Protein AF-A0A1X7TA71-F1 (afdb_monomer)

Secondary structure (DSSP, 8-state):
--S--HHHHHHHHHHHHHHTT--EEEEESSS-EEEEE-TTTSS-EEEE-TTT--EEETT-TT-S-----EEE-SS-EEEE-SS--STTT----TT-TTTEEESS-TTSPPPPPSS-SSPPPPPP-HHHHHHHHHHHHHHHHHHHHHTTTTS---B-HHHHHHHHHHHTTTTTS-TTSHHHHHHHHHHHHHHSTT-EEEEEEEEEE-S-HHHHHHHHHHT-GGG---TT-EEEEEEEEEEETTTEEEEEEEEEEEEPPP--

pLDDT: mean 86.79, std 9.23, range [37.69, 96.12]

Radius of gyration: 24.78 Å; Cα contacts (8 Å, |Δi|>4): 388; chains: 1; bounding box: 60×40×81 Å

Nearest PDB structures (foldseek):
  2vxa-assembly1_A  TM=4.622E-01  e=9.835E-01  Halorhodospira halophila
  5vky-assembly1_A  TM=3.115E-01  e=1.404E-01  Saccharomyces cerevisiae JAY291
  6r1e-assembly1_A  TM=3.584E-01  e=1.099E+00  Streptomyces coelicolor A3(2)
  2uuv-assembly2_D  TM=4.072E-01  e=2.395E+00  Dictyostelium discoideum
  2uuv-assembly1_B  TM=4.086E-01  e=4.416E+00  Dictyostelium discoideum

Mean predicted aligned error: 8.94 Å

Solvent-accessible surface area (backbone atoms only — not comparable to full-atom values): 15119 Å² total; per-residue (Å²): 137,89,74,69,59,56,53,54,36,7,52,52,50,24,52,53,38,42,73,72,72,43,61,44,26,34,32,38,40,99,58,40,25,24,37,33,55,36,85,90,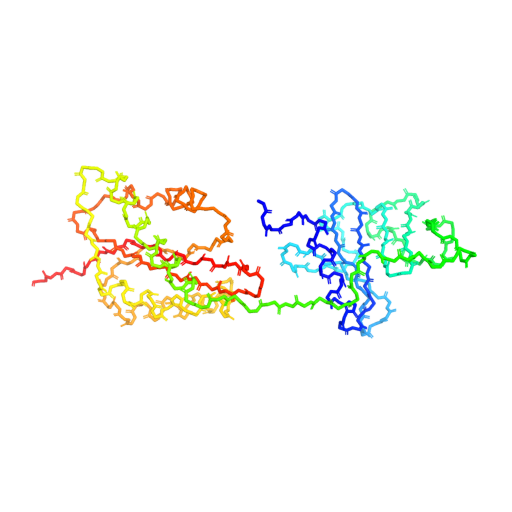70,76,77,46,49,37,37,31,39,46,90,76,71,51,69,41,61,41,70,48,94,86,55,94,66,66,44,48,45,33,42,33,51,100,85,45,42,30,38,56,60,49,97,49,39,31,53,60,69,44,80,88,58,74,86,39,68,81,40,25,44,66,74,63,58,93,86,56,76,85,77,86,70,94,68,72,96,70,85,86,76,47,80,47,60,65,66,61,50,53,52,48,34,55,48,51,44,51,52,52,51,52,49,48,46,59,71,25,79,91,53,88,79,43,72,39,65,70,54,24,54,53,46,47,70,55,52,71,54,54,80,83,42,73,66,81,41,72,64,56,46,50,51,53,52,48,56,50,46,72,77,40,70,70,46,49,74,52,67,52,78,43,80,42,77,64,81,54,69,70,62,51,51,52,56,57,57,74,67,47,67,65,74,67,84,58,101,63,54,25,36,28,54,34,64,44,66,48,77,41,58,67,72,42,40,40,35,38,39,37,44,33,40,34,33,72,54,85,82,127

Foldseek 3Di:
DPPDDQQVLLVVVQVVCVVVVWDKKWWDDVGIWMWTQDPPPSPWIWIARSVPRDIDTLQDPDDPDAFTQWIDDPPWIWGAPDPGGGSNPQDPPCVPCNGIPTPDDPPDDDDDDPDDPDDDWAFDDPVVLVVVQVVLVVVLVVLLCVLQVPDDAAADPQLQVLCVVLVVCCVVDPCPPPVNVVVSVVSSCVSAPQKDKDWDKDKDWDDDSVVVNVVSVVVCLSVDDDPQKHWHKHWDWDDDTPRGIMIIITTIIIGHHDDD

Sequence (260 aa):
MLGGDKEEHAVLLCNYFLFLGQRAWLVLGPTAYVLTLNPVSNRSYILWNPSNGKHFPYNLSHIPLHSIGCLINSDNVWGNIQEWDHPSRVTFDLQNSKKWSPLFPSTMNPLDSIQVDTLEYSETNSEQVQQLRTRIDRLVHDHIEQLREHDLTRWNRLCCRVLHRLSSRLEEKPFSSSETSQLHKRELKESLPGYKITGYPLHIKYSDTAQLLRAVESTGLHLCHHRRIEFAMYVTVHSYPNDILSVWIYLATVTPPDTN

Organism: Amphimedon queenslandica (NCBI:txid400682)

Structure (mmCIF, N/CA/C/O backbone):
data_AF-A0A1X7TA71-F1
#
_entry.id   AF-A0A1X7TA71-F1
#
loop_
_atom_site.group_PDB
_atom_site.id
_atom_site.type_symbol
_atom_site.label_atom_id
_atom_site.label_alt_id
_atom_site.label_comp_id
_atom_site.label_asym_id
_atom_site.label_entity_id
_atom_site.label_seq_id
_atom_site.pdbx_PDB_ins_code
_atom_site.Cartn_x
_atom_site.Cartn_y
_atom_site.Cartn_z
_atom_site.occupancy
_atom_site.B_iso_or_equiv
_atom_site.auth_seq_id
_atom_site.auth_comp_id
_atom_site.auth_asym_id
_atom_site.auth_atom_id
_atom_site.pdbx_PDB_model_num
ATOM 1 N N . MET A 1 1 ? -11.733 2.352 -9.003 1.00 37.69 1 MET A N 1
ATOM 2 C CA . MET A 1 1 ? -10.389 1.760 -9.174 1.00 37.69 1 MET A CA 1
ATOM 3 C C . MET A 1 1 ? -9.406 2.929 -9.155 1.00 37.69 1 MET A C 1
ATOM 5 O O . MET A 1 1 ? -9.193 3.533 -10.187 1.00 37.69 1 MET A O 1
ATOM 9 N N . LEU A 1 2 ? -8.929 3.357 -7.981 1.00 48.84 2 LEU A N 1
ATOM 10 C CA . LEU A 1 2 ? -8.048 4.540 -7.839 1.00 48.84 2 LEU A CA 1
ATOM 11 C C . LEU A 1 2 ? -6.615 4.150 -7.437 1.00 48.84 2 LEU A C 1
ATOM 13 O O . LEU A 1 2 ? -5.883 4.933 -6.848 1.00 48.84 2 LEU A O 1
ATOM 17 N N . GLY A 1 3 ? -6.229 2.898 -7.694 1.00 58.03 3 GLY A N 1
ATOM 18 C CA . GLY A 1 3 ? -4.967 2.346 -7.210 1.00 58.03 3 GLY A CA 1
ATOM 19 C C . GLY A 1 3 ? -3.948 1.988 -8.278 1.00 58.03 3 GLY A C 1
ATOM 20 O O . GLY A 1 3 ? -2.847 1.662 -7.871 1.00 58.03 3 GLY A O 1
ATOM 21 N N . GLY A 1 4 ? -4.293 2.011 -9.568 1.00 68.19 4 GLY A N 1
ATOM 22 C CA . GLY A 1 4 ? -3.491 1.392 -10.629 1.00 68.19 4 GLY A CA 1
ATOM 23 C C . GLY A 1 4 ? -3.353 -0.135 -10.479 1.00 68.19 4 GLY A C 1
ATOM 24 O O . GLY A 1 4 ? -3.455 -0.692 -9.381 1.00 68.19 4 GLY A O 1
ATOM 25 N N . ASP A 1 5 ? -3.154 -0.841 -11.578 1.00 82.25 5 ASP A N 1
ATOM 26 C CA . ASP A 1 5 ? -2.730 -2.233 -11.632 1.00 82.25 5 ASP A CA 1
ATOM 27 C C . ASP A 1 5 ? -1.199 -2.346 -11.496 1.00 82.25 5 ASP A C 1
ATOM 29 O O . ASP A 1 5 ? -0.509 -1.397 -11.112 1.00 82.25 5 ASP A O 1
ATOM 33 N N . LYS A 1 6 ? -0.640 -3.543 -11.692 1.00 85.12 6 LYS A N 1
ATOM 34 C CA . LYS A 1 6 ? 0.789 -3.774 -11.423 1.00 85.12 6 LYS A CA 1
ATOM 35 C C . LYS A 1 6 ? 1.666 -2.981 -12.389 1.00 85.12 6 LYS A C 1
ATOM 37 O O . LYS A 1 6 ? 2.756 -2.563 -12.004 1.00 85.12 6 LYS A O 1
ATOM 42 N N . GLU A 1 7 ? 1.184 -2.789 -13.605 1.00 89.81 7 GLU A N 1
ATOM 43 C CA . GLU A 1 7 ? 1.809 -2.089 -14.709 1.00 89.81 7 GLU A CA 1
ATOM 44 C C . GLU A 1 7 ? 1.915 -0.601 -14.379 1.00 89.81 7 GLU A C 1
ATOM 46 O O . GLU A 1 7 ? 3.012 -0.044 -14.428 1.00 89.81 7 GLU A O 1
ATOM 51 N N . GLU A 1 8 ? 0.831 0.022 -13.914 1.00 89.31 8 GLU A N 1
ATOM 52 C CA . GLU A 1 8 ? 0.858 1.431 -13.505 1.00 89.31 8 GLU A CA 1
ATOM 53 C C . GLU A 1 8 ? 1.768 1.685 -12.297 1.00 89.31 8 GLU A C 1
ATOM 55 O O . GLU A 1 8 ? 2.532 2.655 -12.286 1.00 89.31 8 GLU A O 1
ATOM 60 N N . HIS A 1 9 ? 1.774 0.787 -11.305 1.00 89.06 9 HIS A N 1
ATOM 61 C CA . HIS A 1 9 ? 2.729 0.891 -10.195 1.00 89.06 9 HIS A CA 1
ATOM 62 C C . HIS A 1 9 ? 4.181 0.746 -10.680 1.00 89.06 9 HIS A C 1
ATOM 64 O O . HIS A 1 9 ? 5.075 1.417 -10.160 1.00 89.06 9 HIS A O 1
ATOM 70 N N . ALA A 1 10 ? 4.436 -0.133 -11.655 1.00 93.25 10 ALA A N 1
ATOM 71 C CA . ALA A 1 10 ? 5.766 -0.333 -12.221 1.00 93.25 10 ALA A CA 1
ATOM 72 C C . ALA A 1 10 ? 6.249 0.908 -12.978 1.00 93.25 10 ALA A C 1
ATOM 74 O O . ALA A 1 10 ? 7.388 1.331 -12.786 1.00 93.25 10 ALA A O 1
ATOM 75 N N . VAL A 1 11 ? 5.376 1.521 -13.783 1.00 92.06 11 VAL A N 1
ATOM 76 C CA . VAL A 1 11 ? 5.659 2.781 -14.487 1.00 92.06 11 VAL A CA 1
ATOM 77 C C . VAL A 1 11 ? 6.000 3.883 -13.485 1.00 92.06 11 VAL A C 1
ATOM 79 O O . VAL A 1 11 ? 7.040 4.529 -13.618 1.00 92.06 11 VAL A O 1
ATOM 82 N N . LEU A 1 12 ? 5.181 4.052 -12.441 1.00 90.25 12 LEU A N 1
ATOM 83 C CA . LEU A 1 12 ? 5.411 5.059 -11.403 1.00 90.25 12 LEU A CA 1
ATOM 84 C C . LEU A 1 12 ? 6.764 4.862 -10.704 1.00 90.25 12 LEU A C 1
ATOM 86 O O . LEU A 1 12 ? 7.541 5.808 -10.582 1.00 90.25 12 LEU A O 1
ATOM 90 N N . LEU A 1 13 ? 7.067 3.634 -10.274 1.00 92.50 13 LEU A N 1
ATOM 91 C CA . LEU A 1 13 ? 8.329 3.330 -9.599 1.00 92.50 13 LEU A CA 1
ATOM 92 C C . LEU A 1 13 ? 9.538 3.511 -10.531 1.00 92.50 13 LEU A C 1
ATOM 94 O O . LEU A 1 13 ? 10.575 4.016 -10.100 1.00 92.50 13 LEU A O 1
ATOM 98 N N . CYS A 1 14 ? 9.414 3.127 -11.803 1.00 94.00 14 CYS A N 1
ATOM 99 C CA . CYS A 1 14 ? 10.464 3.326 -12.797 1.00 94.00 14 CYS A CA 1
ATOM 100 C C . CYS A 1 14 ? 10.771 4.816 -12.979 1.00 94.00 14 CYS A C 1
ATOM 102 O O . CYS A 1 14 ? 11.927 5.218 -12.864 1.00 94.00 14 CYS A O 1
ATOM 104 N N . ASN A 1 15 ? 9.740 5.643 -13.172 1.00 90.69 15 ASN A N 1
ATOM 105 C CA . ASN A 1 15 ? 9.894 7.093 -13.300 1.00 90.69 15 ASN A CA 1
ATOM 106 C C . ASN A 1 15 ? 10.477 7.727 -12.035 1.00 90.69 15 ASN A C 1
ATOM 108 O O . ASN A 1 15 ? 11.338 8.599 -12.128 1.00 90.69 15 ASN A O 1
ATOM 112 N N . TYR A 1 16 ? 10.085 7.248 -10.852 1.00 89.94 16 TYR A N 1
ATOM 113 C CA . TYR A 1 16 ? 10.675 7.694 -9.592 1.00 89.94 16 TYR A CA 1
ATOM 114 C C . TYR A 1 16 ? 12.186 7.416 -9.527 1.00 89.94 16 TYR A C 1
ATOM 116 O O . TYR A 1 16 ? 12.964 8.291 -9.152 1.00 89.94 16 TYR A O 1
ATOM 124 N N . PHE A 1 17 ? 12.639 6.229 -9.941 1.00 92.56 17 PHE A N 1
ATOM 125 C CA . PHE A 1 17 ? 14.072 5.929 -9.990 1.00 92.56 17 PHE A CA 1
ATOM 126 C C . PHE A 1 17 ? 14.824 6.751 -11.039 1.00 92.56 17 PHE A C 1
ATOM 128 O O . PHE A 1 17 ? 15.933 7.208 -10.752 1.00 92.56 17 PHE A O 1
ATOM 135 N N . LEU A 1 18 ? 14.229 6.970 -12.215 1.00 90.19 18 LEU A N 1
ATOM 136 C CA . LEU A 1 18 ? 14.800 7.843 -13.244 1.00 90.19 18 LEU A CA 1
ATOM 137 C C . LEU A 1 18 ? 14.954 9.280 -12.726 1.00 90.19 18 LEU A C 1
ATOM 139 O O . LEU A 1 18 ? 16.011 9.879 -12.905 1.00 90.19 18 LEU A O 1
ATOM 143 N N . PHE A 1 19 ? 13.952 9.796 -12.008 1.00 88.00 19 PHE A N 1
ATOM 144 C CA . PHE A 1 19 ? 14.008 11.108 -11.359 1.00 88.00 19 PHE A CA 1
ATOM 145 C C . PHE A 1 19 ? 15.140 11.204 -10.324 1.00 88.00 19 PHE A C 1
ATOM 147 O O . PHE A 1 19 ? 15.817 12.224 -10.232 1.00 88.00 19 PHE A O 1
ATOM 154 N N . LEU A 1 20 ? 15.415 10.119 -9.592 1.00 90.06 20 LEU A N 1
ATOM 155 C CA . LEU A 1 20 ? 16.564 10.024 -8.681 1.00 90.06 20 LEU A CA 1
ATOM 156 C C . LEU A 1 20 ? 17.920 9.856 -9.398 1.00 90.06 20 LEU A C 1
ATOM 158 O O . LEU A 1 20 ? 18.941 9.668 -8.735 1.00 90.06 20 LEU A O 1
ATOM 162 N N . GLY A 1 21 ? 17.954 9.880 -10.734 1.00 88.44 21 GLY A N 1
ATOM 163 C CA . GLY A 1 21 ? 19.166 9.703 -11.535 1.00 88.44 21 GLY A CA 1
ATOM 164 C C . GLY A 1 21 ? 19.666 8.258 -11.606 1.00 88.44 21 GLY A C 1
ATOM 165 O O . GLY A 1 21 ? 20.812 8.019 -11.990 1.00 88.44 21 GLY A O 1
ATOM 166 N N . GLN A 1 22 ? 18.843 7.274 -11.228 1.00 90.00 22 GLN A N 1
ATOM 167 C CA . GLN A 1 22 ? 19.202 5.864 -11.361 1.00 90.00 22 GLN A CA 1
ATOM 168 C C . GLN A 1 22 ? 18.909 5.353 -12.771 1.00 90.00 22 GLN A C 1
ATOM 170 O O . GLN A 1 22 ? 17.926 5.728 -13.405 1.00 90.00 22 GLN A O 1
ATOM 175 N N . ARG A 1 23 ? 19.734 4.414 -13.245 1.00 90.94 23 ARG A N 1
ATOM 176 C CA . ARG A 1 23 ? 19.450 3.675 -14.479 1.00 90.94 23 ARG A CA 1
ATOM 177 C C . ARG A 1 23 ? 18.378 2.632 -14.192 1.00 90.94 23 ARG A C 1
ATOM 179 O O . ARG A 1 23 ? 18.668 1.629 -13.530 1.00 90.94 23 ARG A O 1
ATOM 186 N N . ALA A 1 24 ? 17.169 2.895 -14.673 1.00 94.25 24 ALA A N 1
ATOM 187 C CA . ALA A 1 24 ? 15.998 2.062 -14.459 1.00 94.25 24 ALA A CA 1
ATOM 188 C C . ALA A 1 24 ? 15.327 1.675 -15.782 1.00 94.25 24 ALA A C 1
ATOM 190 O O . ALA A 1 24 ? 15.357 2.431 -16.753 1.00 94.25 24 ALA A O 1
ATOM 191 N N . TRP A 1 25 ? 14.715 0.494 -15.789 1.00 95.12 25 TRP A N 1
ATOM 192 C CA . TRP A 1 25 ? 13.903 -0.020 -16.884 1.00 95.12 25 TRP A CA 1
ATOM 193 C C . TRP A 1 25 ? 12.626 -0.630 -16.323 1.00 95.12 25 TRP A C 1
ATOM 195 O O . TRP A 1 25 ? 12.652 -1.347 -15.320 1.00 95.12 25 TRP A O 1
ATOM 205 N N . LEU A 1 26 ? 11.517 -0.404 -17.008 1.00 95.62 26 LEU A N 1
ATOM 206 C CA . LEU A 1 26 ? 10.301 -1.171 -16.814 1.00 95.62 26 LEU A CA 1
ATOM 207 C C . LEU A 1 26 ? 10.493 -2.556 -17.447 1.00 95.62 26 LEU A C 1
ATOM 209 O O . LEU A 1 26 ? 11.001 -2.680 -18.560 1.00 95.62 26 LEU A O 1
ATOM 213 N N . VAL A 1 27 ? 10.104 -3.598 -16.722 1.00 95.06 27 VAL A N 1
ATOM 214 C CA . VAL A 1 27 ? 10.183 -4.999 -17.142 1.00 95.06 27 VAL A CA 1
ATOM 215 C C . VAL A 1 27 ? 8.768 -5.523 -17.281 1.00 95.06 27 VAL A C 1
ATOM 217 O O . VAL A 1 27 ? 8.043 -5.576 -16.285 1.00 95.06 27 VAL A O 1
ATOM 220 N N . LEU A 1 28 ? 8.384 -5.942 -18.485 1.00 93.88 28 LEU A N 1
ATOM 221 C CA . LEU A 1 28 ? 7.091 -6.585 -18.705 1.00 93.88 28 LEU A CA 1
ATOM 222 C C . LEU A 1 28 ? 7.269 -8.057 -19.068 1.00 93.88 28 LEU A C 1
ATOM 224 O O . LEU A 1 28 ? 8.186 -8.458 -19.785 1.00 93.88 28 LEU A O 1
ATOM 228 N N . GLY A 1 29 ? 6.340 -8.855 -18.566 1.00 88.31 29 GLY A N 1
ATOM 229 C CA . GLY A 1 29 ? 6.157 -10.271 -18.849 1.00 88.31 29 GLY A CA 1
ATOM 230 C C . GLY A 1 29 ? 4.716 -10.627 -18.476 1.00 88.31 29 GLY A C 1
ATOM 231 O O . GLY A 1 29 ? 3.828 -9.804 -18.682 1.00 88.31 29 GLY A O 1
ATOM 232 N N . PRO A 1 30 ? 4.458 -11.776 -17.830 1.00 86.62 30 PRO A N 1
ATOM 233 C CA . PRO A 1 30 ? 3.144 -12.057 -17.236 1.00 86.62 30 PRO A CA 1
ATOM 234 C C . PRO A 1 30 ? 2.736 -11.074 -16.120 1.00 86.62 30 PRO A C 1
ATOM 236 O O . PRO A 1 30 ? 1.585 -11.054 -15.697 1.00 86.62 30 PRO A O 1
ATOM 239 N N . THR A 1 31 ? 3.697 -10.314 -15.589 1.00 88.81 31 THR A N 1
ATOM 240 C CA . THR A 1 31 ? 3.522 -9.273 -14.567 1.00 88.81 31 THR A CA 1
ATOM 241 C C . THR A 1 31 ? 4.547 -8.161 -14.787 1.00 88.81 31 THR A C 1
ATOM 243 O O . THR A 1 31 ? 5.627 -8.447 -15.308 1.00 88.81 31 THR A O 1
ATOM 246 N N . ALA A 1 32 ? 4.273 -6.946 -14.311 1.00 92.88 32 ALA A N 1
ATOM 247 C CA . ALA A 1 32 ? 5.198 -5.816 -14.404 1.00 92.88 32 ALA A CA 1
ATOM 248 C C . ALA A 1 32 ? 6.136 -5.664 -13.188 1.00 92.88 32 ALA A C 1
ATOM 250 O O . ALA A 1 32 ? 5.721 -5.794 -12.033 1.00 92.88 32 ALA A O 1
ATOM 251 N N . TYR A 1 33 ? 7.412 -5.384 -13.462 1.00 94.25 33 TYR A N 1
ATOM 252 C CA . TYR A 1 33 ? 8.497 -5.174 -12.493 1.00 94.25 33 TYR A CA 1
ATOM 253 C C . TYR A 1 33 ? 9.373 -3.990 -12.919 1.00 94.25 33 TYR A C 1
ATOM 255 O O . TYR A 1 33 ? 9.279 -3.520 -14.048 1.00 94.25 33 TYR A O 1
ATOM 263 N N . VAL A 1 34 ? 10.260 -3.524 -12.036 1.00 95.50 34 VAL A N 1
ATOM 264 C CA . VAL A 1 34 ? 11.262 -2.499 -12.377 1.00 95.50 34 VAL A CA 1
ATOM 265 C C . VAL A 1 34 ? 12.663 -3.062 -12.184 1.00 95.50 34 VAL A C 1
ATOM 267 O O . VAL A 1 34 ? 12.961 -3.650 -11.149 1.00 95.50 34 VAL A O 1
ATOM 270 N N . LEU A 1 35 ? 13.532 -2.902 -13.174 1.00 94.38 35 LEU A N 1
ATOM 271 C CA . LEU A 1 35 ? 14.939 -3.279 -13.120 1.00 94.38 35 LEU A CA 1
ATOM 272 C C . LEU A 1 35 ? 15.770 -2.028 -12.867 1.00 94.38 35 LEU A C 1
ATOM 274 O O . LEU A 1 35 ? 15.628 -1.054 -13.597 1.00 94.38 35 LEU A O 1
ATOM 278 N N . THR A 1 36 ? 16.680 -2.058 -11.900 1.00 93.88 36 THR A N 1
ATOM 279 C CA . THR A 1 36 ? 17.702 -1.015 -11.753 1.00 93.88 36 THR A CA 1
ATOM 280 C C . THR A 1 36 ? 19.099 -1.605 -11.825 1.00 93.88 36 THR A C 1
ATOM 282 O O . THR A 1 36 ? 19.327 -2.771 -11.487 1.00 93.88 36 THR A O 1
ATOM 285 N N . LEU A 1 37 ? 20.055 -0.803 -12.287 1.00 90.00 37 LEU A N 1
ATOM 286 C CA . LEU A 1 37 ? 21.466 -1.166 -12.232 1.00 90.00 37 LEU A CA 1
ATOM 287 C C . LEU A 1 37 ? 22.036 -0.784 -10.865 1.00 90.00 37 LEU A C 1
ATOM 289 O O . LEU A 1 37 ? 21.925 0.364 -10.441 1.00 90.00 37 LEU A O 1
ATOM 293 N N . ASN A 1 38 ? 22.664 -1.738 -10.178 1.00 81.75 38 ASN A N 1
ATOM 294 C CA . ASN A 1 38 ? 23.256 -1.504 -8.869 1.00 81.75 38 ASN A CA 1
ATOM 295 C C . ASN A 1 38 ? 24.364 -0.437 -8.973 1.00 81.75 38 ASN A C 1
ATOM 297 O O . ASN A 1 38 ? 25.369 -0.679 -9.656 1.00 81.75 38 ASN A O 1
ATOM 301 N N . PRO A 1 39 ? 24.231 0.695 -8.260 1.00 68.44 39 PRO A N 1
ATOM 302 C CA . PRO A 1 39 ? 25.157 1.817 -8.374 1.00 68.44 39 PRO A CA 1
ATOM 303 C C . PRO A 1 39 ? 26.575 1.484 -7.892 1.00 68.44 39 PRO A C 1
ATOM 305 O O . PRO A 1 39 ? 27.531 2.098 -8.351 1.00 68.44 39 PRO A O 1
ATOM 308 N N . VAL A 1 40 ? 26.741 0.494 -7.006 1.00 70.56 40 VAL A N 1
ATOM 309 C CA . VAL A 1 40 ? 28.046 0.159 -6.407 1.00 70.56 40 VAL A CA 1
ATOM 310 C C . VAL A 1 40 ? 28.897 -0.717 -7.327 1.00 70.56 40 VAL A C 1
ATOM 312 O O . VAL A 1 40 ? 30.108 -0.546 -7.410 1.00 70.56 40 VAL A O 1
ATOM 315 N N . SER A 1 41 ? 28.278 -1.677 -8.019 1.00 68.25 41 SER A N 1
ATOM 316 C CA . SER A 1 41 ? 29.004 -2.653 -8.851 1.00 68.25 41 SER A CA 1
ATOM 317 C C . SER A 1 41 ? 28.908 -2.376 -10.350 1.00 68.25 41 SER A C 1
ATOM 319 O O . SER A 1 41 ? 29.670 -2.970 -11.111 1.00 68.25 41 SER A O 1
ATOM 321 N N . ASN A 1 42 ? 27.960 -1.529 -10.783 1.00 66.00 42 ASN A N 1
ATOM 322 C CA . ASN A 1 42 ? 27.649 -1.191 -12.181 1.00 66.00 42 ASN A CA 1
ATOM 323 C C . ASN A 1 42 ? 27.520 -2.414 -13.124 1.00 66.00 42 ASN A C 1
ATOM 325 O O . ASN A 1 42 ? 27.655 -2.306 -14.341 1.00 66.00 42 ASN A O 1
ATOM 329 N N . ARG A 1 43 ? 27.315 -3.604 -12.544 1.00 70.81 43 ARG A N 1
ATOM 330 C CA . ARG A 1 43 ? 27.327 -4.916 -13.214 1.00 70.81 43 ARG A CA 1
ATOM 331 C C . ARG A 1 43 ? 26.302 -5.894 -12.645 1.00 70.81 43 ARG A C 1
ATOM 333 O O . ARG A 1 43 ? 26.166 -6.996 -13.167 1.00 70.81 43 ARG A O 1
ATOM 340 N N . SER A 1 44 ? 25.598 -5.529 -11.573 1.00 85.00 44 SER A N 1
ATOM 341 C CA . SER A 1 44 ? 24.515 -6.345 -11.025 1.00 85.00 44 SER A CA 1
ATOM 342 C C . SER A 1 44 ? 23.194 -5.609 -11.156 1.00 85.00 44 SER A C 1
ATOM 344 O O . SER A 1 44 ? 23.117 -4.413 -10.890 1.00 85.00 44 SER A O 1
ATOM 346 N N . TYR A 1 45 ? 22.165 -6.327 -11.588 1.00 89.88 45 TYR A N 1
ATOM 347 C CA . TYR A 1 45 ? 20.821 -5.788 -11.709 1.00 89.88 45 TYR A CA 1
ATOM 348 C C . TYR A 1 45 ? 19.964 -6.173 -10.505 1.00 89.88 45 TYR A C 1
ATOM 350 O O . TYR A 1 45 ? 20.110 -7.259 -9.932 1.00 89.88 45 TYR A O 1
ATOM 358 N N . ILE A 1 46 ? 19.056 -5.281 -10.135 1.00 91.75 46 ILE A N 1
ATOM 359 C CA . ILE A 1 46 ? 18.108 -5.472 -9.044 1.00 91.75 46 ILE A CA 1
ATOM 360 C C . ILE A 1 46 ? 16.701 -5.380 -9.628 1.00 91.75 46 ILE A C 1
ATOM 362 O O . ILE A 1 46 ? 16.368 -4.406 -10.296 1.00 91.75 46 ILE A O 1
ATOM 366 N N . LEU A 1 47 ? 15.885 -6.401 -9.377 1.00 92.38 47 LEU A N 1
ATOM 367 C CA . LEU A 1 47 ? 14.470 -6.434 -9.728 1.00 92.38 47 LEU A CA 1
ATOM 368 C C . LEU A 1 47 ? 13.634 -5.983 -8.538 1.00 92.38 47 LEU A C 1
ATOM 370 O O . LEU A 1 47 ? 13.721 -6.573 -7.464 1.00 92.38 47 LEU A O 1
ATOM 374 N N . TRP A 1 48 ? 12.783 -4.993 -8.753 1.00 93.19 48 TRP A N 1
ATOM 375 C CA . TRP A 1 48 ? 11.888 -4.409 -7.767 1.00 93.19 48 TRP A CA 1
ATOM 376 C C . TRP A 1 48 ? 10.455 -4.805 -8.084 1.00 93.19 48 TRP A C 1
ATOM 378 O O . TRP A 1 48 ? 9.974 -4.608 -9.202 1.00 93.19 48 TRP A O 1
ATOM 388 N N . ASN A 1 49 ? 9.766 -5.356 -7.089 1.00 91.25 49 ASN A N 1
ATOM 389 C CA . ASN A 1 49 ? 8.328 -5.533 -7.148 1.00 91.25 49 ASN A CA 1
ATOM 390 C C . ASN A 1 49 ? 7.660 -4.191 -6.795 1.00 91.25 49 ASN A C 1
ATOM 392 O O . ASN A 1 49 ? 7.785 -3.731 -5.655 1.00 91.25 49 ASN A O 1
ATOM 396 N N . PRO A 1 50 ? 6.932 -3.570 -7.733 1.00 89.75 50 PRO A N 1
ATOM 397 C CA . PRO A 1 50 ? 6.404 -2.224 -7.548 1.00 89.75 50 PRO A CA 1
ATOM 398 C C . PRO A 1 50 ? 5.231 -2.164 -6.564 1.00 89.75 50 PRO A C 1
ATOM 400 O O . PRO A 1 50 ? 4.967 -1.118 -5.983 1.00 89.75 50 PRO A O 1
ATOM 403 N N . SER A 1 51 ? 4.547 -3.284 -6.320 1.00 84.31 51 SER A N 1
ATOM 404 C CA . SER A 1 51 ? 3.384 -3.335 -5.430 1.00 84.31 51 SER A CA 1
ATOM 405 C C . SER A 1 51 ? 3.751 -3.424 -3.948 1.00 84.31 51 SER A C 1
ATOM 407 O O . SER A 1 51 ? 2.932 -3.087 -3.099 1.00 84.31 51 SER A O 1
ATOM 409 N N . ASN A 1 52 ? 4.942 -3.929 -3.609 1.00 82.62 52 ASN A N 1
ATOM 410 C CA . ASN A 1 52 ? 5.344 -4.142 -2.212 1.00 82.62 52 ASN A CA 1
ATOM 411 C C . ASN A 1 52 ? 6.761 -3.656 -1.867 1.00 82.62 52 ASN A C 1
ATOM 413 O O . ASN A 1 52 ? 7.189 -3.826 -0.726 1.00 82.62 52 ASN A O 1
ATOM 417 N N . GLY A 1 53 ? 7.499 -3.098 -2.831 1.00 84.50 53 GLY A N 1
ATOM 418 C CA . GLY A 1 53 ? 8.849 -2.563 -2.632 1.00 84.50 53 GLY A CA 1
ATOM 419 C C . GLY A 1 53 ? 9.931 -3.615 -2.356 1.00 84.50 53 GLY A C 1
ATOM 420 O O . GLY A 1 53 ? 11.087 -3.255 -2.124 1.00 84.50 53 GLY A O 1
ATOM 421 N N . LYS A 1 54 ? 9.601 -4.915 -2.376 1.00 88.00 54 LYS A N 1
ATOM 422 C CA . LYS A 1 54 ? 10.604 -5.979 -2.244 1.00 88.00 54 LYS A CA 1
ATOM 423 C C . LYS A 1 54 ? 11.497 -5.986 -3.473 1.00 88.00 54 LYS A C 1
ATOM 425 O O . LYS A 1 54 ? 11.013 -5.856 -4.597 1.00 88.00 54 LYS A O 1
ATOM 430 N N . HIS A 1 55 ? 12.782 -6.212 -3.251 1.00 89.94 55 HIS A N 1
ATOM 431 C CA . HIS A 1 55 ? 13.763 -6.280 -4.316 1.00 89.94 55 HIS A CA 1
ATOM 432 C C . HIS A 1 55 ? 14.585 -7.558 -4.243 1.00 89.94 55 HIS A C 1
ATOM 434 O O . HIS A 1 55 ? 14.816 -8.115 -3.170 1.00 89.94 55 HIS A O 1
ATOM 440 N N . PHE A 1 56 ? 15.010 -8.023 -5.411 1.00 88.12 56 PHE A N 1
ATOM 441 C CA . PHE A 1 56 ? 15.709 -9.284 -5.586 1.00 88.12 56 PHE A CA 1
ATOM 442 C C . PHE A 1 56 ? 16.879 -9.081 -6.551 1.00 88.12 56 PHE A C 1
ATOM 444 O O . PHE A 1 56 ? 16.719 -8.403 -7.568 1.00 88.12 56 PHE A O 1
ATOM 451 N N . PRO A 1 57 ? 18.050 -9.677 -6.289 1.00 87.81 57 PRO A N 1
ATOM 452 C CA . PRO A 1 57 ? 19.076 -9.828 -7.313 1.00 87.81 57 PRO A CA 1
ATOM 453 C C . PRO A 1 57 ? 18.502 -10.573 -8.523 1.00 87.81 57 PRO A C 1
ATOM 455 O O . PRO A 1 57 ? 17.798 -11.566 -8.348 1.00 87.81 57 PRO A O 1
ATOM 458 N N . TYR A 1 58 ? 18.814 -10.133 -9.744 1.00 81.25 58 TYR A N 1
ATOM 459 C CA . TYR A 1 58 ? 18.262 -10.741 -10.968 1.00 81.25 58 TYR A CA 1
ATOM 460 C C . TYR A 1 58 ? 18.598 -12.237 -11.140 1.00 81.25 58 TYR A C 1
ATOM 462 O O . TYR A 1 58 ? 17.875 -12.970 -11.808 1.00 81.25 58 TYR A O 1
ATOM 470 N N . ASN A 1 59 ? 19.709 -12.687 -10.550 1.00 81.88 59 ASN A N 1
ATOM 471 C CA . ASN A 1 59 ? 20.254 -14.038 -10.688 1.00 81.88 59 ASN A CA 1
ATOM 472 C C . ASN A 1 59 ? 19.720 -15.034 -9.646 1.00 81.88 59 ASN A C 1
ATOM 474 O O . ASN A 1 59 ? 20.177 -16.175 -9.596 1.00 81.88 59 ASN A O 1
ATOM 478 N N . LEU A 1 60 ? 18.781 -14.616 -8.799 1.00 82.69 60 LEU A N 1
ATOM 479 C CA . LEU A 1 60 ? 18.209 -15.464 -7.762 1.00 82.69 60 LEU A CA 1
ATOM 480 C C . LEU A 1 60 ? 17.257 -16.499 -8.400 1.00 82.69 60 LEU A C 1
ATOM 482 O O . LEU A 1 60 ? 16.455 -16.175 -9.271 1.00 82.69 60 LEU A O 1
ATOM 486 N N . SER A 1 61 ? 17.350 -17.768 -7.993 1.00 73.69 61 SER A N 1
ATOM 487 C CA . SER A 1 61 ? 16.604 -18.868 -8.640 1.00 73.69 61 SER A CA 1
ATOM 488 C C . SER A 1 61 ? 15.098 -18.881 -8.349 1.00 73.69 61 SER A C 1
ATOM 490 O O . SER A 1 61 ? 14.344 -19.518 -9.072 1.00 73.69 61 SER A O 1
ATOM 492 N N . HIS A 1 62 ? 14.658 -18.202 -7.289 1.00 77.75 62 HIS A N 1
ATOM 493 C CA . HIS A 1 62 ? 13.281 -18.218 -6.783 1.00 77.75 62 HIS A CA 1
ATOM 494 C C . HIS A 1 62 ? 12.679 -16.809 -6.756 1.00 77.75 62 HIS A C 1
ATOM 496 O O . HIS A 1 62 ? 12.222 -16.328 -5.717 1.00 77.75 62 HIS A O 1
ATOM 502 N N . ILE A 1 63 ? 12.723 -16.115 -7.893 1.00 81.94 63 ILE A N 1
ATOM 503 C CA . ILE A 1 63 ? 12.099 -14.797 -8.044 1.00 81.94 63 ILE A CA 1
ATOM 504 C C . ILE A 1 63 ? 10.647 -15.005 -8.499 1.00 81.94 63 ILE A C 1
ATOM 506 O O . ILE A 1 63 ? 10.398 -15.867 -9.337 1.00 81.94 63 ILE A O 1
ATOM 510 N N . PRO A 1 64 ? 9.671 -14.222 -8.002 1.00 82.69 64 PRO A N 1
ATOM 511 C CA . PRO A 1 64 ? 8.280 -14.370 -8.438 1.00 82.69 64 PRO A CA 1
ATOM 512 C C . PRO A 1 64 ? 8.039 -14.024 -9.922 1.00 82.69 64 PRO A C 1
ATOM 514 O O . PRO A 1 64 ? 7.010 -14.401 -10.481 1.00 82.69 64 PRO A O 1
ATOM 517 N N . LEU A 1 65 ? 8.964 -13.300 -10.556 1.00 84.31 65 LEU A N 1
ATOM 518 C CA . LEU A 1 65 ? 8.954 -13.010 -11.987 1.00 84.31 65 LEU A CA 1
ATOM 519 C C . LEU A 1 65 ? 9.588 -14.182 -12.744 1.00 84.31 65 LEU A C 1
ATOM 521 O O . LEU A 1 65 ? 10.785 -14.421 -12.619 1.00 84.31 65 LEU A O 1
ATOM 525 N N . HIS A 1 66 ? 8.786 -14.887 -13.541 1.00 85.44 66 HIS A N 1
ATOM 526 C CA . HIS A 1 66 ? 9.213 -16.125 -14.205 1.00 85.44 66 HIS A CA 1
ATOM 527 C C . HIS A 1 66 ? 9.628 -15.936 -15.670 1.00 85.44 66 HIS A C 1
ATOM 529 O O . HIS A 1 66 ? 10.310 -16.795 -16.222 1.00 85.44 66 HIS A O 1
ATOM 535 N N . SER A 1 67 ? 9.216 -14.836 -16.303 1.00 90.50 67 SER A N 1
ATOM 536 C CA . SER A 1 67 ? 9.471 -14.562 -17.718 1.00 90.50 67 SER A CA 1
ATOM 537 C C . SER A 1 67 ? 9.551 -13.054 -17.961 1.00 90.50 67 SER A C 1
ATOM 539 O O . SER A 1 67 ? 8.756 -12.294 -17.403 1.00 90.50 67 SER A O 1
ATOM 541 N N . ILE A 1 68 ? 10.526 -12.641 -18.772 1.00 93.69 68 ILE A N 1
ATOM 542 C CA . ILE A 1 68 ? 10.733 -11.280 -19.264 1.00 93.69 68 ILE A CA 1
ATOM 543 C C . ILE A 1 68 ? 10.454 -11.280 -20.766 1.00 93.69 68 ILE A C 1
ATOM 545 O O . ILE A 1 68 ? 11.208 -11.870 -21.540 1.00 93.69 68 ILE A O 1
ATOM 549 N N . GLY A 1 69 ? 9.388 -10.590 -21.167 1.00 93.94 69 GLY A N 1
ATOM 550 C CA . GLY A 1 69 ? 9.027 -10.389 -22.568 1.00 93.94 69 GLY A CA 1
ATOM 551 C C . GLY A 1 69 ? 9.622 -9.109 -23.148 1.00 93.94 69 GLY A C 1
ATOM 552 O O . GLY A 1 69 ? 10.073 -9.108 -24.291 1.00 93.94 69 GLY A O 1
ATOM 553 N N . CYS A 1 70 ? 9.670 -8.020 -22.373 1.00 94.50 70 CYS A N 1
ATOM 554 C CA . CYS A 1 70 ? 10.290 -6.781 -22.832 1.00 94.50 70 CYS A CA 1
ATOM 555 C C . CYS A 1 70 ? 10.885 -5.921 -21.710 1.00 94.50 70 CYS A C 1
ATOM 557 O O . CYS A 1 70 ? 10.541 -6.049 -20.531 1.00 94.50 70 CYS A O 1
ATOM 559 N N . LEU A 1 71 ? 11.795 -5.037 -22.120 1.00 95.31 71 LEU A N 1
ATOM 560 C CA . LEU A 1 71 ? 12.390 -3.981 -21.307 1.00 95.31 71 LEU A CA 1
ATOM 561 C C . LEU A 1 71 ? 12.083 -2.626 -21.933 1.00 95.31 71 LEU A C 1
ATOM 563 O O . LEU A 1 71 ? 12.138 -2.486 -23.151 1.00 95.31 71 LEU A O 1
ATOM 567 N N . ILE A 1 72 ? 11.762 -1.632 -21.112 1.00 94.12 72 ILE A N 1
ATOM 568 C CA . ILE A 1 72 ? 11.328 -0.310 -21.573 1.00 94.12 72 ILE A CA 1
ATOM 569 C C . ILE A 1 72 ? 12.047 0.767 -20.759 1.00 94.12 72 ILE A C 1
ATOM 571 O O . ILE A 1 72 ? 12.109 0.674 -19.533 1.00 94.12 72 ILE A O 1
ATOM 575 N N . ASN A 1 73 ? 12.579 1.793 -21.420 1.00 89.38 73 ASN A N 1
ATOM 576 C CA . ASN A 1 73 ? 13.033 3.029 -20.775 1.00 89.38 73 ASN A CA 1
ATOM 577 C C . ASN A 1 73 ? 12.607 4.261 -21.596 1.00 89.38 73 ASN A C 1
ATOM 579 O O . ASN A 1 73 ? 11.794 4.147 -22.510 1.00 89.38 73 ASN A O 1
ATOM 583 N N . SER A 1 74 ? 13.166 5.429 -21.267 1.00 83.69 74 SER A N 1
ATOM 584 C CA . SER A 1 74 ? 12.950 6.689 -21.991 1.00 83.69 74 SER A CA 1
ATOM 585 C C . SER A 1 74 ? 13.371 6.656 -23.461 1.00 83.69 74 SER A C 1
ATOM 587 O O . SER A 1 74 ? 12.907 7.483 -24.237 1.00 83.69 74 SER A O 1
ATOM 589 N N . ASP A 1 75 ? 14.256 5.733 -23.842 1.00 84.75 75 ASP A N 1
ATOM 590 C CA . ASP A 1 75 ? 14.904 5.732 -25.152 1.00 84.75 75 ASP A CA 1
ATOM 591 C C . ASP A 1 75 ? 14.241 4.736 -26.108 1.00 84.75 75 ASP A C 1
ATOM 593 O O . ASP A 1 75 ? 14.146 4.991 -27.308 1.00 84.75 75 ASP A O 1
ATOM 597 N N . ASN A 1 76 ? 13.833 3.563 -25.608 1.00 90.00 76 ASN A N 1
ATOM 598 C CA . ASN A 1 76 ? 13.280 2.508 -26.449 1.00 90.00 76 ASN A CA 1
ATOM 599 C C . ASN A 1 76 ? 12.478 1.456 -25.670 1.00 90.00 76 ASN A C 1
ATOM 601 O O . ASN A 1 76 ? 12.492 1.374 -24.439 1.00 90.00 76 ASN A O 1
ATOM 605 N N . VAL A 1 77 ? 11.838 0.585 -26.446 1.00 92.69 77 VAL A N 1
ATOM 606 C CA . VAL A 1 77 ? 11.265 -0.688 -26.018 1.00 92.69 77 VAL A CA 1
ATOM 607 C C . VAL A 1 77 ? 12.077 -1.804 -26.669 1.00 92.69 77 VAL A C 1
ATOM 609 O O . VAL A 1 77 ? 12.231 -1.826 -27.886 1.00 92.69 77 VAL A O 1
ATOM 612 N N . TRP A 1 78 ? 12.575 -2.753 -25.884 1.00 95.38 78 TRP A N 1
ATOM 613 C CA . TRP A 1 78 ? 13.295 -3.924 -26.378 1.00 95.38 78 TRP A CA 1
ATOM 614 C C . TRP A 1 78 ? 12.501 -5.193 -26.101 1.00 95.38 78 TRP A C 1
ATOM 616 O O . TRP A 1 78 ? 12.262 -5.541 -24.945 1.00 95.38 78 TRP A O 1
ATOM 626 N N . GLY A 1 79 ? 12.129 -5.909 -27.160 1.00 96.12 79 GLY A N 1
ATOM 627 C CA . GLY A 1 79 ? 11.572 -7.255 -27.065 1.00 96.12 79 GLY A CA 1
ATOM 628 C C . GLY A 1 79 ? 12.670 -8.289 -26.823 1.00 96.12 79 GLY A C 1
ATOM 629 O O . GLY A 1 79 ? 13.721 -8.246 -27.471 1.00 96.12 79 GLY A O 1
ATOM 630 N N . ASN A 1 80 ? 12.433 -9.214 -25.896 1.00 95.69 80 ASN A N 1
ATOM 631 C CA . ASN A 1 80 ? 13.325 -10.341 -25.655 1.00 95.69 80 ASN A CA 1
ATOM 632 C C . ASN A 1 80 ? 13.184 -11.362 -26.795 1.00 95.69 80 ASN A C 1
ATOM 634 O O . ASN A 1 80 ? 12.088 -11.847 -27.062 1.00 95.69 80 ASN A O 1
ATOM 638 N N . ILE A 1 81 ? 14.293 -11.682 -27.464 1.00 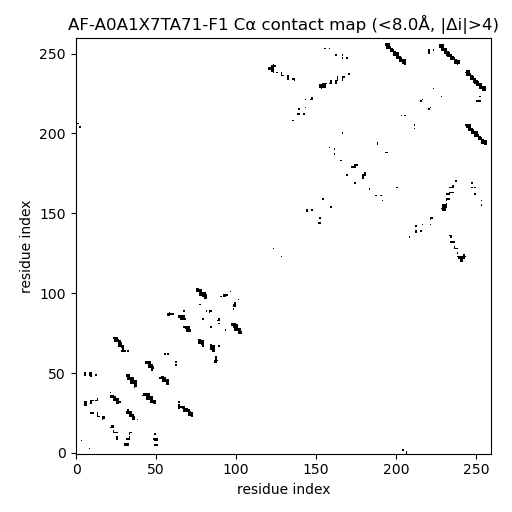95.12 81 ILE A N 1
ATOM 639 C CA . ILE A 1 81 ? 14.362 -12.687 -28.544 1.00 95.12 81 ILE A CA 1
ATOM 640 C C . ILE A 1 81 ? 15.367 -13.806 -28.220 1.00 95.12 81 ILE A C 1
ATOM 642 O O . ILE A 1 81 ? 15.865 -14.494 -29.109 1.00 95.12 81 ILE A O 1
ATOM 646 N N . GLN A 1 82 ? 15.716 -13.955 -26.939 1.00 94.38 82 GLN A N 1
ATOM 647 C CA . GLN A 1 82 ? 16.583 -15.024 -26.443 1.00 94.38 82 GLN A CA 1
ATOM 648 C C . GLN A 1 82 ? 15.837 -16.366 -26.389 1.00 94.38 82 GLN A C 1
ATOM 650 O O . GLN A 1 82 ? 14.617 -16.419 -26.424 1.00 94.38 82 GLN A O 1
ATOM 655 N N . GLU A 1 83 ? 16.583 -17.466 -26.256 1.00 93.00 83 GLU A N 1
ATOM 656 C CA . GLU A 1 83 ? 16.010 -18.809 -26.053 1.00 93.00 83 GLU A CA 1
ATOM 657 C C . GLU A 1 83 ? 15.262 -18.935 -24.711 1.00 93.00 83 GLU A C 1
ATOM 659 O O . GLU A 1 83 ? 14.349 -19.745 -24.573 1.00 93.00 83 GLU A O 1
ATOM 664 N N . TRP A 1 84 ? 15.661 -18.142 -23.712 1.00 91.50 84 TRP A N 1
ATOM 665 C CA . TRP A 1 84 ? 15.130 -18.201 -22.354 1.00 91.50 84 TRP A CA 1
ATOM 666 C C . TRP A 1 84 ? 14.577 -16.848 -21.921 1.00 91.50 84 TRP A C 1
ATOM 668 O O . TRP A 1 84 ? 15.219 -15.819 -22.129 1.00 91.50 84 TRP A O 1
ATOM 678 N N . ASP A 1 85 ? 13.461 -16.885 -21.193 1.00 91.62 85 ASP A N 1
ATOM 679 C CA . ASP A 1 85 ? 12.813 -15.677 -20.667 1.00 91.62 85 ASP A CA 1
ATOM 680 C C . ASP A 1 85 ? 13.006 -15.491 -19.161 1.00 91.62 85 ASP A C 1
ATOM 682 O O . ASP A 1 85 ? 12.704 -14.433 -18.612 1.00 91.62 85 ASP A O 1
ATOM 686 N N . HIS A 1 86 ? 13.485 -16.519 -18.460 1.00 90.75 86 HIS A N 1
ATOM 687 C CA . HIS A 1 86 ? 13.644 -16.450 -17.012 1.00 90.75 86 HIS A CA 1
ATOM 688 C C . HIS A 1 86 ? 14.723 -15.418 -16.632 1.00 90.75 86 HIS A C 1
ATOM 690 O O . HIS A 1 86 ? 15.828 -15.501 -17.178 1.00 90.75 86 HIS A O 1
ATOM 696 N N . PRO A 1 87 ? 14.490 -14.512 -15.656 1.00 88.62 87 PRO A N 1
ATOM 697 C CA . PRO A 1 87 ? 15.430 -13.434 -15.324 1.00 88.62 87 PRO A CA 1
ATOM 698 C C . PRO A 1 87 ? 16.876 -13.876 -15.070 1.00 88.62 87 PRO A C 1
ATOM 700 O O . PRO A 1 87 ? 17.812 -13.194 -15.474 1.00 88.62 87 PRO A O 1
ATOM 703 N N . SER A 1 88 ? 17.075 -15.044 -14.451 1.00 87.38 88 SER A N 1
ATOM 704 C CA . SER A 1 88 ? 18.416 -15.584 -14.174 1.00 87.38 88 SER A CA 1
ATOM 705 C C . SER A 1 88 ? 19.152 -16.138 -15.402 1.00 87.38 88 SER A C 1
ATOM 707 O O . SER A 1 88 ? 20.353 -16.392 -15.326 1.00 87.38 88 SER A O 1
ATOM 709 N N . ARG A 1 89 ? 18.449 -16.352 -16.521 1.00 88.56 89 ARG A N 1
ATOM 710 C CA . ARG A 1 89 ? 18.989 -16.876 -17.791 1.00 88.56 89 ARG A CA 1
ATOM 711 C C . ARG A 1 89 ? 19.049 -15.819 -18.894 1.00 88.56 89 ARG A C 1
ATOM 713 O O . ARG A 1 89 ? 19.713 -16.031 -19.905 1.00 88.56 89 ARG A O 1
ATOM 720 N N . VAL A 1 90 ? 18.374 -14.694 -18.689 1.00 90.00 90 VAL A N 1
ATOM 721 C CA . VAL A 1 90 ? 18.343 -13.552 -19.601 1.00 90.00 90 VAL A CA 1
ATOM 722 C C . VAL A 1 90 ? 19.605 -12.707 -19.421 1.00 90.00 90 VAL A C 1
ATOM 724 O O . VAL A 1 90 ? 20.005 -12.351 -18.313 1.00 90.00 90 VAL A O 1
ATOM 727 N N . THR A 1 91 ? 20.239 -12.344 -20.534 1.00 89.94 91 THR A N 1
ATOM 728 C CA . THR A 1 91 ? 21.263 -11.294 -20.573 1.00 89.94 91 THR A CA 1
ATOM 729 C C . THR A 1 91 ? 20.580 -9.935 -20.708 1.00 89.94 91 THR A C 1
ATOM 731 O O . THR A 1 91 ? 19.752 -9.764 -21.593 1.00 89.94 91 THR A O 1
ATOM 734 N N . PHE A 1 92 ? 20.988 -8.945 -19.913 1.00 89.50 92 PHE A N 1
ATOM 735 C CA . PHE A 1 92 ? 20.480 -7.561 -19.961 1.00 89.50 92 PHE A CA 1
ATOM 736 C C . PHE A 1 92 ? 21.336 -6.616 -20.831 1.00 89.50 92 PHE A C 1
ATOM 738 O O . PHE A 1 92 ? 21.333 -5.403 -20.645 1.00 89.50 92 PHE A O 1
ATOM 745 N N . ASP A 1 93 ? 22.122 -7.163 -21.758 1.00 89.44 93 ASP A N 1
ATOM 746 C CA . ASP A 1 93 ? 22.919 -6.382 -22.708 1.00 89.44 93 ASP A CA 1
ATOM 747 C C . ASP A 1 93 ? 22.062 -5.961 -23.908 1.00 89.44 93 ASP A C 1
ATOM 749 O O . ASP A 1 93 ? 21.941 -6.697 -24.890 1.00 89.44 93 ASP A O 1
ATOM 753 N N . LEU A 1 94 ? 21.468 -4.771 -23.813 1.00 89.31 94 LEU A N 1
ATOM 754 C CA . LEU A 1 94 ? 20.574 -4.203 -24.828 1.00 89.31 94 LEU A CA 1
ATOM 755 C C . LEU A 1 94 ? 21.276 -3.863 -26.154 1.00 89.31 94 LEU A C 1
ATOM 757 O O . LEU A 1 94 ? 20.599 -3.620 -27.150 1.00 89.31 94 LEU A O 1
ATOM 761 N N . GLN A 1 95 ? 22.615 -3.848 -26.199 1.00 88.38 95 GLN A N 1
ATOM 762 C CA . GLN A 1 95 ? 23.362 -3.619 -27.443 1.00 88.38 95 GLN A CA 1
ATOM 763 C C . GLN A 1 95 ? 23.410 -4.873 -28.326 1.00 88.38 95 GLN A C 1
ATOM 765 O O . GLN A 1 95 ? 23.712 -4.797 -29.519 1.00 88.38 95 GLN A O 1
ATOM 770 N N . ASN A 1 96 ? 23.101 -6.042 -27.761 1.00 91.50 96 ASN A N 1
ATOM 771 C CA . ASN A 1 96 ? 23.139 -7.300 -28.481 1.00 91.50 96 ASN A CA 1
ATOM 772 C C . ASN A 1 96 ? 21.842 -7.539 -29.270 1.00 91.50 96 ASN A C 1
ATOM 774 O O . ASN A 1 96 ? 20.881 -8.117 -28.759 1.00 91.50 96 ASN A O 1
ATOM 778 N N . SER A 1 97 ? 21.856 -7.180 -30.554 1.00 90.69 97 SER A N 1
ATOM 779 C CA . 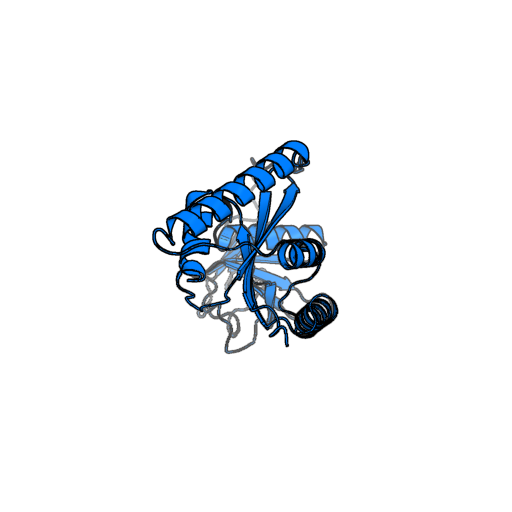SER A 1 97 ? 20.718 -7.329 -31.477 1.00 90.69 97 SER A CA 1
ATOM 780 C C . SER A 1 97 ? 20.283 -8.773 -31.751 1.00 90.69 97 SER A C 1
ATOM 782 O O . SER A 1 97 ? 19.219 -8.988 -32.323 1.00 90.69 97 SER A O 1
ATOM 784 N N . LYS A 1 98 ? 21.075 -9.779 -31.346 1.00 93.00 98 LYS A N 1
ATOM 785 C CA . LYS A 1 98 ? 20.674 -11.198 -31.399 1.00 93.00 98 LYS A CA 1
ATOM 786 C C . LYS A 1 98 ? 19.856 -11.630 -30.182 1.00 93.00 98 LYS A C 1
ATOM 788 O O . LYS A 1 98 ? 19.313 -12.727 -30.184 1.00 93.00 98 LYS A O 1
ATOM 793 N N . LYS A 1 99 ? 19.837 -10.813 -29.127 1.00 93.06 99 LYS A N 1
ATOM 794 C CA . LYS A 1 99 ? 19.176 -11.099 -27.847 1.00 93.06 99 LYS A CA 1
ATOM 795 C C . LYS A 1 99 ? 18.031 -10.131 -27.554 1.00 93.06 99 LYS A C 1
ATOM 797 O O . LYS A 1 99 ? 17.041 -10.537 -26.953 1.00 93.06 99 LYS A O 1
ATOM 802 N N . TRP A 1 100 ? 18.150 -8.887 -28.011 1.00 94.88 100 TRP A N 1
ATOM 803 C CA . TRP A 1 100 ? 17.147 -7.844 -27.837 1.00 94.88 100 TRP A CA 1
ATOM 804 C C . TRP A 1 100 ? 16.804 -7.198 -29.172 1.00 94.88 100 TRP A C 1
ATOM 806 O O . TRP A 1 100 ? 17.688 -6.732 -29.890 1.00 94.88 100 TRP A O 1
ATOM 816 N N . SER A 1 101 ? 15.513 -7.152 -29.487 1.00 94.44 101 SER A N 1
ATOM 817 C CA . SER A 1 101 ? 14.997 -6.486 -30.679 1.00 94.44 101 SER A CA 1
ATOM 818 C C . SER A 1 101 ? 14.422 -5.119 -30.291 1.00 94.44 101 SER A C 1
ATOM 820 O O . SER A 1 101 ? 13.437 -5.083 -29.550 1.00 94.44 101 SER A O 1
ATOM 822 N N . PRO A 1 102 ? 15.031 -3.996 -30.715 1.00 93.62 102 PRO A N 1
ATOM 823 C CA . PRO A 1 102 ? 14.483 -2.670 -30.449 1.00 93.62 102 PRO A CA 1
ATOM 824 C C . PRO A 1 102 ? 13.223 -2.430 -31.288 1.00 93.62 102 PRO A C 1
ATOM 826 O O . PRO A 1 102 ? 13.207 -2.715 -32.485 1.00 93.62 102 PRO A O 1
ATOM 829 N N . LEU A 1 103 ? 12.188 -1.862 -30.671 1.00 91.38 103 LEU A N 1
ATOM 830 C CA . LEU A 1 103 ? 10.957 -1.460 -31.351 1.00 91.38 103 LEU A CA 1
ATOM 831 C C . LEU A 1 103 ? 11.203 -0.254 -32.262 1.00 91.38 103 LEU A C 1
ATOM 833 O O . LEU A 1 103 ? 10.705 -0.214 -33.385 1.00 91.38 103 LEU A O 1
ATOM 837 N N . PHE A 1 104 ? 11.995 0.709 -31.786 1.00 88.56 104 PHE A N 1
ATOM 838 C CA . PHE A 1 104 ? 12.316 1.929 -32.515 1.00 88.56 104 PHE A CA 1
ATOM 839 C C . PHE A 1 104 ? 13.771 1.895 -33.011 1.00 88.56 104 PHE A C 1
ATOM 841 O O . PHE A 1 104 ? 14.699 1.844 -32.200 1.00 88.56 104 PHE A O 1
ATOM 848 N N . PRO A 1 105 ? 14.017 1.902 -34.332 1.00 82.00 105 PRO A N 1
ATOM 849 C CA . PRO A 1 105 ? 15.368 1.983 -34.879 1.00 82.00 105 PRO A CA 1
ATOM 850 C C . PRO A 1 105 ? 16.030 3.323 -34.546 1.00 82.00 105 PRO A C 1
ATOM 852 O O . PRO A 1 105 ? 15.360 4.349 -34.486 1.00 82.00 105 PRO A O 1
ATOM 855 N N . SER A 1 106 ? 17.363 3.354 -34.455 1.00 78.62 106 SER A N 1
ATOM 856 C CA . SER A 1 106 ? 18.129 4.591 -34.202 1.00 78.62 106 SER A CA 1
ATOM 857 C C . SER A 1 106 ? 17.966 5.670 -35.283 1.00 78.62 106 SER A C 1
ATOM 859 O O . SER A 1 106 ? 18.369 6.807 -35.078 1.00 78.62 106 SER A O 1
ATOM 861 N N . THR A 1 107 ? 17.417 5.312 -36.445 1.00 78.19 107 THR A N 1
ATOM 862 C CA . THR A 1 107 ? 17.134 6.223 -37.563 1.00 78.19 107 THR A CA 1
ATOM 863 C C . THR A 1 107 ? 15.764 6.889 -37.469 1.00 78.19 107 THR A C 1
ATOM 865 O O . THR A 1 107 ? 15.440 7.722 -38.312 1.00 78.19 107 THR A O 1
ATOM 868 N N . MET A 1 108 ? 14.923 6.481 -36.518 1.00 79.75 108 MET A N 1
ATOM 869 C CA . MET A 1 108 ? 13.607 7.070 -36.322 1.00 79.75 108 MET A CA 1
ATOM 870 C C . MET A 1 108 ? 13.742 8.385 -35.552 1.00 79.75 108 MET A C 1
ATOM 872 O O . MET A 1 108 ? 14.510 8.472 -34.595 1.00 79.75 108 MET A O 1
ATOM 876 N N . ASN A 1 109 ? 12.982 9.402 -35.955 1.00 78.25 109 ASN A N 1
ATOM 877 C CA . ASN A 1 109 ? 12.889 10.630 -35.174 1.00 78.25 109 ASN A CA 1
ATOM 878 C C . ASN A 1 109 ? 12.246 10.334 -33.807 1.00 78.25 109 ASN A C 1
ATOM 880 O O . ASN A 1 109 ? 11.379 9.455 -33.738 1.00 78.25 109 ASN A O 1
ATOM 884 N N . PRO A 1 110 ? 12.632 11.059 -32.740 1.00 75.31 110 PRO A N 1
ATOM 885 C CA . PRO A 1 110 ? 11.946 10.977 -31.457 1.00 75.31 110 PRO A CA 1
ATOM 886 C C . PRO A 1 110 ? 10.443 11.181 -31.651 1.00 75.31 110 PRO A C 1
ATOM 888 O O . PRO A 1 110 ? 10.028 12.046 -32.424 1.00 75.31 110 PRO A O 1
ATOM 891 N N . LEU A 1 111 ? 9.636 10.356 -30.988 1.00 74.75 111 LEU A N 1
ATOM 892 C CA . LEU A 1 111 ? 8.189 10.528 -30.998 1.00 74.75 111 LEU A CA 1
ATOM 893 C C . LEU A 1 111 ? 7.823 11.665 -30.049 1.00 74.75 111 LEU A C 1
ATOM 895 O O . LEU A 1 111 ? 8.303 11.698 -28.916 1.00 74.75 111 LEU A O 1
ATOM 899 N N . ASP A 1 112 ? 6.940 12.552 -30.497 1.00 74.06 112 ASP A N 1
ATOM 900 C CA . ASP A 1 112 ? 6.352 13.553 -29.616 1.00 74.06 112 ASP A CA 1
ATOM 901 C C . ASP A 1 112 ? 5.456 12.854 -28.587 1.00 74.06 112 ASP A C 1
ATOM 903 O O . ASP A 1 112 ? 4.563 12.071 -28.930 1.00 74.06 112 ASP A O 1
ATOM 907 N N . SER A 1 113 ? 5.710 13.122 -27.308 1.00 76.56 113 SER A N 1
ATOM 908 C CA . SER A 1 113 ? 4.882 12.615 -26.220 1.00 76.56 113 SER A CA 1
ATOM 909 C C . SER A 1 113 ? 3.670 13.521 -26.021 1.00 76.56 113 SER A C 1
ATOM 911 O O . SER A 1 113 ? 3.790 14.742 -25.994 1.00 76.56 113 SER A O 1
ATOM 913 N N . ILE A 1 114 ? 2.496 12.922 -25.815 1.00 80.12 114 ILE A N 1
ATOM 914 C CA . ILE A 1 114 ? 1.312 13.645 -25.322 1.00 80.12 114 ILE A CA 1
ATOM 915 C C . ILE A 1 114 ? 1.368 13.886 -23.805 1.00 80.12 114 ILE A C 1
ATOM 917 O O . ILE A 1 114 ? 0.483 14.538 -23.253 1.00 80.12 114 ILE A O 1
ATOM 921 N N . GLN A 1 115 ? 2.352 13.299 -23.114 1.00 78.19 115 GLN A N 1
ATOM 922 C CA . GLN A 1 115 ? 2.520 13.461 -21.674 1.00 78.19 115 GLN A CA 1
ATOM 923 C C . GLN A 1 115 ? 3.189 14.797 -21.362 1.00 78.19 115 GLN A C 1
ATOM 925 O O . GLN A 1 115 ? 4.068 15.250 -22.086 1.00 78.19 115 GLN A O 1
ATOM 930 N N . VAL A 1 116 ? 2.766 15.412 -20.261 1.00 80.75 116 VAL A N 1
ATOM 931 C CA . VAL A 1 116 ? 3.305 16.692 -19.800 1.00 80.75 116 VAL A CA 1
ATOM 932 C C . VAL A 1 116 ? 4.647 16.456 -19.107 1.00 80.75 116 VAL A C 1
ATOM 934 O O . VAL A 1 116 ? 4.747 15.580 -18.248 1.00 80.75 116 VAL A O 1
ATOM 937 N N . ASP A 1 117 ? 5.656 17.266 -19.433 1.00 76.56 117 ASP A N 1
ATOM 938 C CA . ASP A 1 117 ? 7.005 17.155 -18.851 1.00 76.56 117 ASP A CA 1
ATOM 939 C C . ASP A 1 117 ? 7.039 17.447 -17.343 1.00 76.56 117 ASP A C 1
ATOM 941 O O . ASP A 1 117 ? 7.907 16.963 -16.618 1.00 76.56 117 ASP A O 1
ATOM 945 N N . THR A 1 118 ? 6.098 18.261 -16.859 1.00 80.38 118 THR A N 1
ATOM 946 C CA . THR A 1 118 ? 5.974 18.640 -15.448 1.00 80.38 118 THR A CA 1
ATOM 947 C C . THR A 1 118 ? 4.578 18.300 -14.946 1.00 80.38 118 THR A C 1
ATOM 949 O O . THR A 1 118 ? 3.580 18.780 -15.477 1.00 80.38 118 THR A O 1
ATOM 952 N N . LEU A 1 119 ? 4.509 17.473 -13.904 1.00 81.00 119 LEU A N 1
ATOM 953 C CA . LEU A 1 119 ? 3.263 17.162 -13.214 1.00 81.00 119 LEU A CA 1
ATOM 954 C C . LEU A 1 119 ? 3.011 18.214 -12.134 1.00 81.00 119 LEU A C 1
ATOM 956 O O . LEU A 1 119 ? 3.777 18.324 -11.176 1.00 81.00 119 LEU A O 1
ATOM 960 N N . GLU A 1 120 ? 1.929 18.970 -12.281 1.00 85.38 120 GLU A N 1
ATOM 961 C CA . GLU A 1 120 ? 1.449 19.870 -11.237 1.00 85.38 120 GLU A CA 1
ATOM 962 C C . GLU A 1 120 ? 0.602 19.074 -10.242 1.00 85.38 120 GLU A C 1
ATOM 964 O O . GLU A 1 120 ? -0.421 18.485 -10.591 1.00 85.38 120 GLU A O 1
ATOM 969 N N . TYR A 1 121 ? 1.056 19.029 -8.992 1.00 85.38 121 TYR A N 1
ATOM 970 C CA . TYR A 1 121 ? 0.315 18.418 -7.897 1.00 85.38 121 TYR A CA 1
ATOM 971 C C . TYR A 1 121 ? -0.415 19.512 -7.125 1.00 85.38 121 TYR A C 1
ATOM 973 O O . TYR A 1 121 ? 0.214 20.458 -6.650 1.00 85.38 121 TYR A O 1
ATOM 981 N N . SER A 1 122 ? -1.729 19.375 -6.972 1.00 90.12 122 SER A N 1
ATOM 982 C CA . SER A 1 122 ? -2.526 20.264 -6.133 1.00 90.12 122 SER A CA 1
ATOM 983 C C . SER A 1 122 ? -2.639 19.706 -4.721 1.00 90.12 122 SER A C 1
ATOM 985 O O . SER A 1 122 ? -2.874 18.509 -4.523 1.00 90.12 122 SER A O 1
ATOM 987 N N . GLU A 1 123 ? -2.510 20.580 -3.727 1.00 91.62 123 GLU A N 1
ATOM 988 C CA . GLU A 1 123 ? -2.816 20.216 -2.349 1.00 91.62 123 GLU A CA 1
ATOM 989 C C . GLU A 1 123 ? -4.296 19.857 -2.207 1.00 91.62 123 GLU A C 1
ATOM 991 O O . GLU A 1 123 ? -5.184 20.527 -2.735 1.00 91.62 123 GLU A O 1
ATOM 996 N N . THR A 1 124 ? -4.550 18.792 -1.459 1.00 91.75 124 THR A N 1
ATOM 997 C CA . THR A 1 124 ? -5.904 18.365 -1.121 1.00 91.75 124 THR A CA 1
ATOM 998 C C . THR A 1 124 ? -6.484 19.298 -0.064 1.00 91.75 124 THR A C 1
ATOM 1000 O O . THR A 1 124 ? -5.829 19.615 0.932 1.00 91.75 124 THR A O 1
ATOM 1003 N N . ASN A 1 125 ? -7.733 19.725 -0.249 1.00 93.88 125 ASN A N 1
ATOM 1004 C CA . ASN A 1 125 ? -8.375 20.679 0.651 1.00 93.88 125 ASN A CA 1
ATOM 1005 C C . ASN A 1 125 ? -8.595 20.075 2.053 1.00 93.88 125 ASN A C 1
ATOM 1007 O O . ASN A 1 125 ? -9.388 19.149 2.244 1.00 93.88 125 ASN A O 1
ATOM 1011 N N . SER A 1 126 ? -7.933 20.649 3.059 1.00 92.81 126 SER A N 1
ATOM 1012 C CA . SER A 1 126 ? -7.975 20.172 4.447 1.00 92.81 126 SER A CA 1
ATOM 1013 C C . SER A 1 126 ? -9.369 20.237 5.084 1.00 92.81 126 SER A C 1
ATOM 1015 O O . SER A 1 126 ? -9.716 19.376 5.898 1.00 92.81 126 SER A O 1
ATOM 1017 N N . GLU A 1 127 ? -10.204 21.202 4.691 1.00 94.62 127 GLU A N 1
ATOM 1018 C CA . GLU A 1 127 ? -1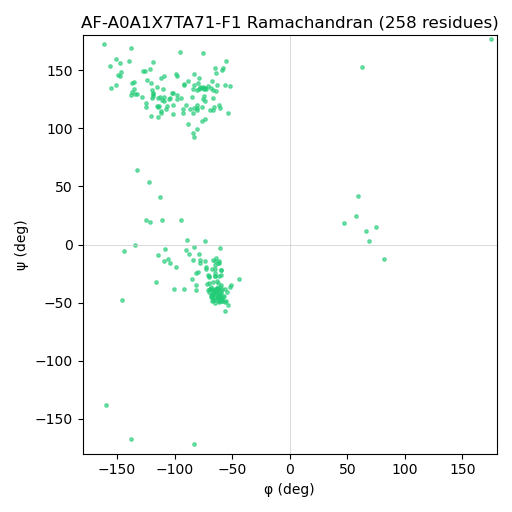1.579 21.313 5.176 1.00 94.62 127 GLU A CA 1
ATOM 1019 C C . GLU A 1 127 ? -12.428 20.144 4.664 1.00 94.62 127 GLU A C 1
ATOM 1021 O O . GLU A 1 127 ? -13.132 19.492 5.441 1.00 94.62 127 GLU A O 1
ATOM 1026 N N . GLN A 1 128 ? -12.303 19.815 3.376 1.00 92.56 128 GLN A N 1
ATOM 1027 C CA . GLN A 1 128 ? -13.005 18.683 2.768 1.00 92.56 128 GLN A CA 1
ATOM 1028 C C . GLN A 1 128 ? -12.569 17.353 3.392 1.00 92.56 128 GLN A C 1
ATOM 1030 O O . GLN A 1 128 ? -13.412 16.500 3.679 1.00 92.56 128 GLN A O 1
ATOM 1035 N N . VAL A 1 129 ? -11.275 17.193 3.688 1.00 93.69 129 VAL A N 1
ATOM 1036 C CA . VAL A 1 129 ? -10.741 16.011 4.385 1.00 93.69 129 VAL A CA 1
ATOM 1037 C C . VAL A 1 129 ? -11.348 15.874 5.782 1.00 93.69 129 VAL A C 1
ATOM 1039 O O . VAL A 1 129 ? -11.771 14.784 6.174 1.00 93.69 129 VAL A O 1
ATOM 1042 N N . GLN A 1 130 ? -11.454 16.971 6.535 1.00 94.06 130 GLN A N 1
ATOM 1043 C CA . GLN A 1 130 ? -12.029 16.949 7.881 1.00 94.06 130 GLN A CA 1
ATOM 1044 C C . GLN A 1 130 ? -13.543 16.674 7.866 1.00 94.06 130 GLN A C 1
ATOM 1046 O O . GLN A 1 130 ? -14.053 15.930 8.718 1.00 94.06 130 GLN A O 1
ATOM 1051 N N . GLN A 1 131 ? -14.269 17.226 6.890 1.00 95.12 131 GLN A N 1
ATOM 1052 C CA . GLN A 1 131 ? -15.683 16.917 6.664 1.00 95.12 131 GLN A CA 1
ATOM 1053 C C . GLN A 1 131 ? -15.871 15.436 6.310 1.00 95.12 131 GLN A C 1
ATOM 1055 O O . GLN A 1 131 ? -16.717 14.760 6.903 1.00 95.12 131 GLN A O 1
ATOM 1060 N N . LEU A 1 132 ? -15.040 14.902 5.409 1.00 93.94 132 LEU A N 1
ATOM 1061 C CA . LEU A 1 132 ? -15.072 13.497 5.018 1.00 93.94 132 LEU A CA 1
ATOM 1062 C C . LEU A 1 132 ? -14.765 12.574 6.198 1.00 93.94 132 LEU A C 1
ATOM 1064 O O . LEU A 1 132 ? -15.495 11.612 6.419 1.00 93.94 132 LEU A O 1
ATOM 1068 N N . ARG A 1 133 ? -13.740 12.884 6.995 1.00 94.56 133 ARG A N 1
ATOM 1069 C CA . ARG A 1 133 ? -13.415 12.136 8.215 1.00 94.56 133 ARG A CA 1
ATOM 1070 C C . ARG A 1 133 ? -14.616 12.060 9.153 1.00 94.56 133 ARG A C 1
ATOM 1072 O O . ARG A 1 133 ? -14.964 10.976 9.604 1.00 94.56 133 ARG A O 1
ATOM 1079 N N . THR A 1 134 ? -15.264 13.197 9.409 1.00 94.75 134 THR A N 1
ATOM 1080 C CA . THR A 1 134 ? -16.447 13.274 10.284 1.00 94.75 134 THR A CA 1
ATOM 1081 C C . THR A 1 134 ? -17.613 12.464 9.717 1.00 94.75 134 THR A C 1
ATOM 1083 O O . THR A 1 134 ? -18.349 11.820 10.460 1.00 94.75 134 THR A O 1
ATOM 1086 N N . ARG A 1 135 ? -17.778 12.465 8.391 1.00 95.62 135 ARG A N 1
ATOM 1087 C CA . ARG A 1 135 ? -18.786 11.656 7.703 1.00 95.62 135 ARG A CA 1
ATOM 1088 C C . ARG A 1 135 ? -18.494 10.158 7.819 1.00 95.62 135 ARG A C 1
ATOM 1090 O O . ARG A 1 135 ? -19.405 9.411 8.151 1.00 95.62 135 ARG A O 1
ATOM 1097 N N . ILE A 1 136 ? -17.259 9.722 7.559 1.00 95.31 136 ILE A N 1
ATOM 1098 C CA . ILE A 1 136 ? -16.858 8.310 7.665 1.00 95.31 136 ILE A CA 1
ATOM 1099 C C . ILE A 1 136 ? -17.016 7.824 9.107 1.00 95.31 136 ILE A C 1
ATOM 1101 O O . ILE A 1 136 ? -17.558 6.746 9.318 1.00 95.31 136 ILE A O 1
ATOM 1105 N N . ASP A 1 137 ? -16.598 8.627 10.087 1.00 93.88 137 ASP A N 1
ATOM 1106 C CA . ASP A 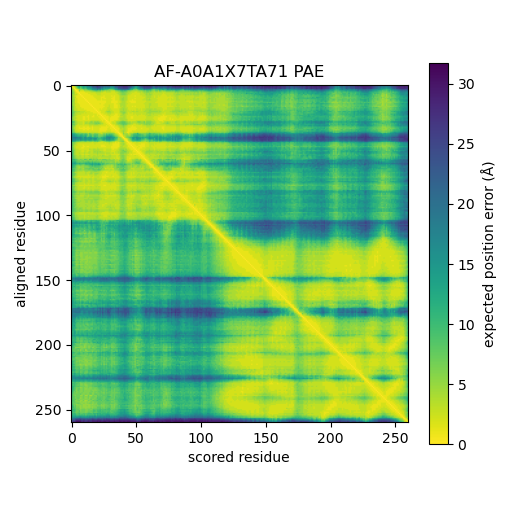1 137 ? -16.718 8.303 11.511 1.00 93.88 137 ASP A CA 1
ATOM 1107 C C . ASP A 1 137 ? -18.174 8.006 11.903 1.00 93.88 137 ASP A C 1
ATOM 1109 O O . ASP A 1 137 ? -18.454 6.935 12.438 1.00 93.88 137 ASP A O 1
ATOM 1113 N N . ARG A 1 138 ? -19.114 8.882 11.514 1.00 95.19 138 ARG A N 1
ATOM 1114 C CA . ARG A 1 138 ? -20.558 8.668 11.721 1.00 95.19 138 ARG A CA 1
ATOM 1115 C C . ARG A 1 138 ? -21.074 7.426 11.004 1.00 95.19 138 ARG A C 1
ATOM 1117 O O . ARG A 1 138 ? -21.738 6.606 11.619 1.00 95.19 138 ARG A O 1
ATOM 1124 N N . LEU A 1 139 ? -20.740 7.261 9.724 1.00 96.06 139 LEU A N 1
ATOM 1125 C CA . LEU A 1 139 ? -21.238 6.135 8.932 1.00 96.06 139 LEU A CA 1
ATOM 1126 C C . LEU A 1 139 ? -20.760 4.785 9.467 1.00 96.06 139 LEU A C 1
ATOM 1128 O O . LEU A 1 139 ? -21.519 3.825 9.450 1.00 96.06 139 LEU A O 1
ATOM 1132 N N . VAL A 1 140 ? -19.518 4.700 9.943 1.00 94.44 140 VAL A N 1
ATOM 1133 C CA . VAL A 1 140 ? -18.987 3.468 10.536 1.00 94.44 140 VAL A CA 1
ATOM 1134 C C . VAL A 1 140 ? -19.632 3.197 11.899 1.00 94.44 140 VAL A C 1
ATOM 1136 O O . VAL A 1 140 ? -19.970 2.046 12.175 1.00 94.44 140 VAL A O 1
ATOM 1139 N N . HIS A 1 141 ? -19.854 4.235 12.713 1.00 93.12 141 HIS A N 1
ATOM 1140 C CA . HIS A 1 141 ? -20.617 4.137 13.962 1.00 93.12 141 HIS A CA 1
ATOM 1141 C C . HIS A 1 141 ? -22.024 3.576 13.714 1.00 93.12 141 HIS A C 1
ATOM 1143 O O . HIS A 1 141 ? -22.367 2.521 14.252 1.00 93.12 141 HIS A O 1
ATOM 1149 N N . ASP A 1 142 ? -22.791 4.239 12.845 1.00 93.50 142 ASP A N 1
ATOM 1150 C CA . ASP A 1 142 ? -24.165 3.867 12.508 1.00 93.50 142 ASP A CA 1
ATOM 1151 C C . ASP A 1 142 ? -24.221 2.451 11.923 1.00 93.50 142 ASP A C 1
ATOM 1153 O O . ASP A 1 142 ? -25.101 1.667 12.265 1.00 93.50 142 ASP A O 1
ATOM 1157 N N . HIS A 1 143 ? -23.254 2.084 11.076 1.00 94.38 143 HIS A N 1
ATOM 1158 C CA . HIS A 1 143 ? -23.198 0.759 10.466 1.00 94.38 143 HIS A CA 1
ATOM 1159 C C . HIS A 1 143 ? -22.938 -0.354 11.492 1.00 94.38 143 HIS A C 1
ATOM 1161 O O . HIS A 1 143 ? -23.590 -1.393 11.439 1.00 94.38 143 HIS A O 1
ATOM 1167 N N . ILE A 1 144 ? -22.032 -0.151 12.458 1.00 92.06 144 ILE A N 1
ATOM 1168 C CA . ILE A 1 144 ? -21.789 -1.134 13.530 1.00 92.06 144 ILE A CA 1
ATOM 1169 C C . ILE A 1 144 ? -23.015 -1.264 14.440 1.00 92.06 144 ILE A C 1
ATOM 1171 O O . ILE A 1 144 ? -23.340 -2.371 14.867 1.00 92.06 144 ILE A O 1
ATOM 1175 N N . GLU A 1 145 ? -23.698 -0.157 14.735 1.00 92.00 145 GLU A N 1
ATOM 1176 C CA . GLU A 1 145 ? -24.934 -0.167 15.523 1.00 92.00 145 GLU A CA 1
ATOM 1177 C C . GLU A 1 145 ? -26.072 -0.887 14.792 1.00 92.00 145 GLU A C 1
ATOM 1179 O O . GLU A 1 145 ? -26.749 -1.715 15.397 1.00 92.00 145 GLU A O 1
ATOM 1184 N N . GLN A 1 146 ? -26.222 -0.656 13.486 1.00 92.81 146 GLN A N 1
ATOM 1185 C CA . GLN A 1 146 ? -27.186 -1.360 12.636 1.00 92.81 146 GLN A CA 1
ATOM 1186 C C . GLN A 1 146 ? -26.903 -2.859 12.560 1.00 92.81 146 GLN A C 1
ATOM 1188 O O . GLN A 1 146 ? -27.822 -3.652 12.691 1.00 92.81 146 GLN A O 1
ATOM 1193 N N . LEU A 1 147 ? -25.642 -3.279 12.420 1.00 91.12 147 LEU A N 1
ATOM 1194 C CA . LEU A 1 147 ? -25.283 -4.706 12.414 1.00 91.12 147 LEU A CA 1
ATOM 1195 C C . LEU A 1 147 ? -25.569 -5.409 13.755 1.00 91.12 147 LEU A C 1
ATOM 1197 O O . LEU A 1 147 ? -25.553 -6.637 13.827 1.00 91.12 147 LEU A O 1
ATOM 1201 N N . ARG A 1 148 ? -25.817 -4.645 14.824 1.00 90.06 148 ARG A N 1
ATOM 1202 C CA . ARG A 1 148 ? -26.084 -5.130 16.183 1.00 90.06 148 ARG A CA 1
ATOM 1203 C C . ARG A 1 148 ? -27.525 -4.840 16.610 1.00 90.06 148 ARG A C 1
ATOM 1205 O O . ARG A 1 148 ? -27.748 -4.492 17.763 1.00 90.06 148 ARG A O 1
ATOM 1212 N N . GLU A 1 149 ? -28.502 -5.024 15.715 1.00 79.25 149 GLU A N 1
ATOM 1213 C CA . GLU A 1 149 ? -29.926 -4.660 15.900 1.00 79.25 149 GLU A CA 1
ATOM 1214 C C . GLU A 1 149 ? -30.541 -5.022 17.270 1.00 79.25 149 GLU A C 1
ATOM 1216 O O . GLU A 1 149 ? -31.454 -4.345 17.742 1.00 79.25 149 GLU A O 1
ATOM 1221 N N . HIS A 1 150 ? -30.067 -6.087 17.923 1.00 78.88 150 HIS A N 1
ATOM 1222 C CA . HIS A 1 150 ? -30.606 -6.586 19.194 1.00 78.88 150 HIS A CA 1
ATOM 1223 C C . HIS A 1 150 ? -29.698 -6.355 20.411 1.00 78.88 150 HIS A C 1
ATOM 1225 O O . HIS A 1 150 ? -30.103 -6.645 21.537 1.00 78.88 150 HIS A O 1
ATOM 1231 N N . ASP A 1 151 ? -28.498 -5.809 20.208 1.00 81.38 151 ASP A N 1
ATOM 1232 C CA . ASP A 1 151 ? -27.487 -5.632 21.244 1.00 81.38 151 ASP A CA 1
ATOM 1233 C C . ASP A 1 151 ? -27.116 -4.162 21.434 1.00 81.38 151 ASP A C 1
AT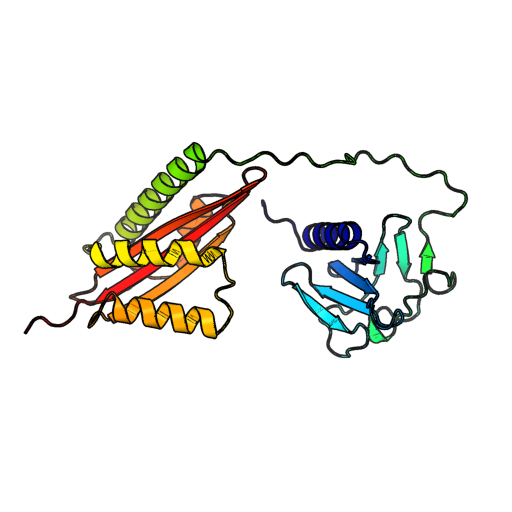OM 1235 O O . ASP A 1 151 ? -26.756 -3.449 20.501 1.00 81.38 151 ASP A O 1
ATOM 1239 N N . LEU A 1 152 ? -27.070 -3.721 22.691 1.00 83.06 152 LEU A N 1
ATOM 1240 C CA . LEU A 1 152 ? -26.584 -2.384 23.011 1.00 83.06 152 LEU A CA 1
ATOM 1241 C C . LEU A 1 152 ? -25.087 -2.254 22.679 1.00 83.06 152 LEU A C 1
ATOM 1243 O O . LEU A 1 152 ? -24.238 -2.902 23.298 1.00 83.06 152 LEU A O 1
ATOM 1247 N N . THR A 1 153 ? -24.756 -1.345 21.766 1.00 88.19 153 THR A N 1
ATOM 1248 C CA . THR A 1 153 ? -23.373 -0.971 21.446 1.00 88.19 153 THR A CA 1
ATOM 1249 C C . THR A 1 153 ? -22.922 0.157 22.371 1.00 88.19 153 THR A C 1
ATOM 1251 O O . THR A 1 153 ? -23.327 1.309 22.234 1.00 88.19 153 THR A O 1
ATOM 1254 N N . ARG A 1 154 ? -22.096 -0.170 23.371 1.00 90.75 154 ARG A N 1
ATOM 1255 C CA . ARG A 1 154 ? -21.547 0.820 24.311 1.00 90.75 154 ARG A CA 1
ATOM 1256 C C . ARG A 1 154 ? -20.203 1.330 23.822 1.00 90.75 154 ARG A C 1
ATOM 1258 O O . ARG A 1 154 ? -19.253 0.559 23.777 1.00 90.75 154 ARG A O 1
ATOM 1265 N N . TRP A 1 155 ? -20.102 2.619 23.525 1.00 92.19 155 TRP A N 1
ATOM 1266 C CA . TRP A 1 155 ? -18.853 3.229 23.069 1.00 92.19 155 TRP A CA 1
ATOM 1267 C C . TRP A 1 155 ? -17.996 3.750 24.228 1.00 92.19 155 TRP A C 1
ATOM 1269 O O . TRP A 1 155 ? -18.399 4.651 24.970 1.00 92.19 155 TRP A O 1
ATOM 1279 N N . ASN A 1 156 ? -16.779 3.221 24.367 1.00 92.25 156 ASN A N 1
ATOM 1280 C CA . ASN A 1 156 ? -15.832 3.637 25.395 1.00 92.25 156 ASN A CA 1
ATOM 1281 C C . ASN A 1 156 ? -15.098 4.924 24.980 1.00 92.25 156 ASN A C 1
ATOM 1283 O O . ASN A 1 156 ? -14.101 4.900 24.255 1.00 92.25 156 ASN A O 1
ATOM 1287 N N . ARG A 1 157 ? -15.555 6.068 25.505 1.00 90.81 157 ARG A N 1
ATOM 1288 C CA . ARG A 1 157 ? -14.985 7.397 25.200 1.00 90.81 157 ARG A CA 1
ATOM 1289 C C . ARG A 1 157 ? -13.503 7.535 25.567 1.00 90.81 157 ARG A C 1
ATOM 1291 O O . ARG A 1 157 ? -12.769 8.248 24.884 1.00 90.81 157 ARG A O 1
ATOM 1298 N N . LEU A 1 158 ? -13.066 6.888 26.651 1.00 89.62 158 LEU A N 1
ATOM 1299 C CA . LEU A 1 158 ? -11.673 6.918 27.102 1.00 89.62 158 LEU A CA 1
ATOM 1300 C C . LEU A 1 158 ? -10.776 6.215 26.075 1.00 89.62 158 LEU A C 1
ATOM 1302 O O . LEU A 1 158 ? -9.772 6.777 25.644 1.00 89.62 158 LEU A O 1
ATOM 1306 N N . CYS A 1 159 ? -11.177 5.023 25.633 1.00 89.94 159 CYS A N 1
ATOM 1307 C CA . CYS A 1 159 ? -10.449 4.256 24.640 1.00 89.94 159 CYS A CA 1
ATOM 1308 C C . CYS A 1 159 ? -10.452 4.964 23.281 1.00 89.94 159 CYS A C 1
ATOM 1310 O O . CYS A 1 159 ? -9.375 5.143 22.723 1.00 89.94 159 CYS A O 1
ATOM 1312 N N . CYS A 1 160 ? -11.587 5.496 22.803 1.00 90.81 160 CYS A N 1
ATOM 1313 C CA . CYS A 1 160 ? -11.628 6.281 21.557 1.00 90.81 160 CYS A CA 1
ATOM 1314 C C . CYS A 1 160 ? -10.630 7.455 21.569 1.00 90.81 160 CYS A C 1
ATOM 1316 O O . CYS A 1 160 ? -9.933 7.692 20.583 1.00 90.81 160 CYS A O 1
ATOM 1318 N N . ARG A 1 161 ? -10.493 8.164 22.701 1.00 90.12 161 ARG A N 1
ATOM 1319 C CA . ARG A 1 161 ? -9.494 9.238 22.857 1.00 90.12 161 ARG A CA 1
ATOM 1320 C C . ARG A 1 161 ? -8.053 8.738 22.778 1.00 90.12 161 ARG A C 1
ATOM 1322 O O . ARG A 1 161 ? -7.205 9.421 22.209 1.00 90.12 161 ARG A O 1
ATOM 1329 N N . VAL A 1 162 ? -7.760 7.585 23.376 1.00 90.31 162 VAL A N 1
ATOM 1330 C CA . VAL A 1 162 ? -6.423 6.977 23.308 1.00 90.31 162 VAL A CA 1
ATOM 1331 C C . VAL A 1 162 ? -6.129 6.516 21.880 1.00 90.31 162 VAL A C 1
ATOM 1333 O O . VAL A 1 162 ? -5.049 6.806 21.369 1.00 90.31 162 VAL A O 1
ATOM 1336 N N . LEU A 1 163 ? -7.097 5.877 21.216 1.00 89.75 163 LEU A N 1
ATOM 1337 C CA . LEU A 1 163 ? -6.981 5.445 19.823 1.00 89.75 163 LEU A CA 1
ATOM 1338 C C . LEU A 1 163 ? -6.728 6.623 18.883 1.00 89.75 163 LEU A C 1
ATOM 1340 O O . LEU A 1 163 ? -5.840 6.515 18.048 1.00 89.75 163 LEU A O 1
ATOM 1344 N N . HIS A 1 164 ? -7.411 7.757 19.073 1.00 88.44 164 HIS A N 1
ATOM 1345 C CA . HIS A 1 164 ? -7.147 8.991 18.325 1.00 88.44 164 HIS A CA 1
ATOM 1346 C C . HIS A 1 164 ? -5.678 9.414 18.400 1.00 88.44 164 HIS A C 1
ATOM 1348 O O . HIS A 1 164 ? -5.032 9.657 17.383 1.00 88.44 164 HIS A O 1
ATOM 1354 N N . ARG A 1 165 ? -5.125 9.501 19.613 1.00 87.31 165 ARG A N 1
ATOM 1355 C CA . ARG A 1 165 ? -3.737 9.941 19.794 1.00 87.31 165 ARG A CA 1
ATOM 1356 C C . ARG A 1 165 ? -2.742 8.989 19.126 1.00 87.31 165 ARG A C 1
ATOM 1358 O O . ARG A 1 165 ? -1.686 9.425 18.688 1.00 87.31 165 ARG A O 1
ATOM 1365 N N . LEU A 1 166 ? -3.053 7.696 19.093 1.00 85.00 166 LEU A N 1
ATOM 1366 C CA . LEU A 1 166 ? -2.174 6.687 18.509 1.00 85.00 166 LEU A CA 1
ATOM 1367 C C . LEU A 1 166 ? -2.350 6.553 16.993 1.00 85.00 166 LEU A C 1
ATOM 1369 O O . LEU A 1 166 ? -1.397 6.214 16.297 1.00 85.00 166 LEU A O 1
ATOM 1373 N N . SER A 1 167 ? -3.547 6.822 16.471 1.00 81.50 167 SER A N 1
ATOM 1374 C CA . SER A 1 167 ? -3.861 6.642 15.057 1.00 81.50 167 SER A CA 1
ATOM 1375 C C . SER A 1 167 ? -3.183 7.668 14.153 1.00 81.50 167 SER A C 1
ATOM 1377 O O . SER A 1 167 ? -2.932 7.368 12.990 1.00 81.50 167 SER A O 1
ATOM 1379 N N . SER A 1 168 ? -2.852 8.857 14.667 1.00 76.06 168 SER A N 1
ATOM 1380 C CA . SER A 1 168 ? -2.094 9.873 13.924 1.00 76.06 168 SER A CA 1
ATOM 1381 C C . SER A 1 168 ? -0.703 9.389 13.508 1.00 76.06 168 SER A C 1
ATOM 1383 O O . SER A 1 168 ? -0.185 9.820 12.487 1.00 76.06 168 SER A O 1
ATOM 1385 N N . ARG A 1 169 ? -0.118 8.444 14.253 1.00 78.06 169 ARG A N 1
ATOM 1386 C CA . ARG A 1 169 ? 1.231 7.909 14.009 1.00 78.06 169 ARG A CA 1
ATOM 1387 C C . ARG A 1 169 ? 1.252 6.695 13.079 1.00 78.06 169 ARG A C 1
ATOM 1389 O O . ARG A 1 169 ? 2.331 6.200 12.762 1.00 78.06 169 ARG A O 1
ATOM 1396 N N . LEU A 1 170 ? 0.084 6.188 12.673 1.00 76.81 170 LEU A N 1
ATOM 1397 C CA . LEU A 1 170 ? -0.020 4.980 11.846 1.00 76.81 170 LEU A CA 1
ATOM 1398 C C . LEU A 1 170 ? 0.467 5.200 10.409 1.00 76.81 170 LEU A C 1
ATOM 1400 O O . LEU A 1 170 ? 0.950 4.251 9.800 1.00 76.81 170 LEU A O 1
ATOM 1404 N N . GLU A 1 171 ? 0.378 6.430 9.895 1.00 79.88 171 GLU A N 1
ATOM 1405 C CA . GLU A 1 171 ? 0.827 6.761 8.535 1.00 79.88 171 GLU A CA 1
ATOM 1406 C C . GLU A 1 171 ? 2.345 7.000 8.460 1.00 79.88 171 GLU A C 1
ATOM 1408 O O . GLU A 1 171 ? 2.990 6.636 7.482 1.00 79.88 171 GLU A O 1
ATOM 1413 N N . GLU A 1 172 ? 2.944 7.576 9.510 1.00 71.31 172 GLU A N 1
ATOM 1414 C CA . GLU A 1 172 ? 4.354 8.002 9.506 1.00 71.31 172 GLU A CA 1
ATOM 1415 C C . GLU A 1 172 ? 5.351 6.835 9.508 1.00 71.31 172 GLU A C 1
ATOM 1417 O O . GLU A 1 172 ? 6.487 6.977 9.050 1.00 71.31 172 GLU A O 1
ATOM 1422 N N . LYS A 1 173 ? 4.962 5.676 10.053 1.00 62.56 173 LYS A N 1
ATOM 1423 C CA . LYS A 1 173 ? 5.820 4.489 10.119 1.00 62.56 173 LYS A CA 1
ATOM 1424 C C . LYS A 1 173 ? 5.045 3.265 9.658 1.00 62.56 173 LYS A C 1
ATOM 1426 O O . LYS A 1 173 ? 3.992 2.987 10.230 1.00 62.56 173 LYS A O 1
ATOM 1431 N N . PRO A 1 174 ? 5.588 2.459 8.724 1.00 56.91 174 PRO A N 1
ATOM 1432 C CA . PRO A 1 174 ? 4.988 1.183 8.379 1.00 56.91 174 PRO A CA 1
ATOM 1433 C C . PRO A 1 174 ? 4.802 0.356 9.655 1.00 56.91 174 PRO A C 1
ATOM 1435 O O . PRO A 1 174 ? 5.773 -0.090 10.282 1.00 56.91 174 PRO A O 1
ATOM 1438 N N . PHE A 1 175 ? 3.542 0.130 10.031 1.00 54.44 175 PHE A N 1
ATOM 1439 C CA . PHE A 1 175 ? 3.144 -0.656 11.205 1.00 54.44 175 PHE A CA 1
ATOM 1440 C C . PHE A 1 175 ? 3.641 -2.121 11.137 1.00 54.44 175 PHE A C 1
ATOM 1442 O O . PHE A 1 175 ? 3.458 -2.895 12.073 1.00 54.44 175 PHE A O 1
ATOM 1449 N N . SER A 1 176 ? 4.292 -2.506 10.029 1.00 53.16 176 SER A N 1
ATOM 1450 C CA . SER A 1 176 ? 4.892 -3.817 9.774 1.00 53.16 176 SER A CA 1
ATOM 1451 C C . SER A 1 176 ? 6.243 -4.042 10.460 1.00 53.16 176 SER A C 1
ATOM 1453 O O . SER A 1 176 ? 6.692 -5.185 10.548 1.00 53.16 176 SER A O 1
ATOM 1455 N N . SER A 1 177 ? 6.895 -2.997 10.984 1.00 61.28 177 SER A N 1
ATOM 1456 C CA . SER A 1 177 ? 8.099 -3.176 11.804 1.00 61.28 177 SER A CA 1
ATOM 1457 C C . SER A 1 177 ? 7.726 -3.679 13.208 1.00 61.28 177 SER A C 1
ATOM 1459 O O . SER A 1 177 ? 6.931 -3.062 13.920 1.00 61.28 177 SER A O 1
ATOM 1461 N N . SER A 1 178 ? 8.317 -4.809 13.625 1.00 65.25 178 SER A N 1
ATOM 1462 C CA . SER A 1 178 ? 8.068 -5.441 14.937 1.00 65.25 178 SER A CA 1
ATOM 1463 C C . SER A 1 178 ? 8.219 -4.457 16.105 1.00 65.25 178 SER A C 1
ATOM 1465 O O . SER A 1 178 ? 7.485 -4.536 17.086 1.00 65.25 178 SER A O 1
ATOM 1467 N N . GLU A 1 179 ? 9.148 -3.510 15.997 1.00 71.81 179 GLU A N 1
ATOM 1468 C CA . GLU A 1 179 ? 9.416 -2.500 17.021 1.00 71.81 179 GLU A CA 1
ATOM 1469 C C . GLU A 1 179 ? 8.271 -1.486 17.169 1.00 71.81 179 GLU A C 1
ATOM 1471 O O . GLU A 1 179 ? 7.803 -1.240 18.281 1.00 71.81 179 GLU A O 1
ATOM 1476 N N . THR A 1 180 ? 7.741 -0.968 16.057 1.00 71.56 180 THR A N 1
ATOM 1477 C CA . THR A 1 180 ? 6.628 -0.003 16.069 1.00 71.56 180 THR A CA 1
ATOM 1478 C C . THR A 1 180 ? 5.361 -0.631 16.652 1.00 71.56 180 THR A C 1
ATOM 1480 O O . THR A 1 180 ? 4.687 -0.015 17.477 1.00 71.56 180 THR A O 1
ATOM 1483 N N . SER A 1 181 ? 5.078 -1.895 16.316 1.00 76.25 181 SER A N 1
ATOM 1484 C CA . SER A 1 181 ? 3.947 -2.632 16.896 1.00 76.25 181 SER A CA 1
ATOM 1485 C C . SER A 1 181 ? 4.105 -2.853 18.408 1.00 76.25 181 SER A C 1
ATOM 1487 O O . SER A 1 181 ? 3.135 -2.747 19.162 1.00 76.25 181 SER A O 1
ATOM 1489 N N . GLN A 1 182 ? 5.323 -3.137 18.883 1.00 81.25 182 GLN A N 1
ATOM 1490 C CA . GLN A 1 182 ? 5.595 -3.308 20.313 1.00 81.25 182 GLN A CA 1
ATOM 1491 C C . GLN A 1 182 ? 5.455 -1.999 21.092 1.00 81.25 182 GLN A C 1
ATOM 1493 O O . GLN A 1 182 ? 4.844 -2.004 22.161 1.00 81.25 182 GLN A O 1
ATOM 1498 N N . LEU A 1 183 ? 5.972 -0.888 20.559 1.00 83.00 183 LEU A N 1
ATOM 1499 C CA . LEU A 1 183 ? 5.810 0.441 21.155 1.00 83.00 183 LEU A CA 1
ATOM 1500 C C . LEU A 1 183 ? 4.332 0.822 21.254 1.00 83.00 183 LEU A C 1
ATOM 1502 O O . LEU A 1 183 ? 3.860 1.180 22.330 1.00 83.00 183 LEU A O 1
ATOM 1506 N N . HIS A 1 184 ? 3.576 0.625 20.173 1.00 84.62 184 HIS A N 1
ATOM 1507 C CA . HIS A 1 184 ? 2.136 0.879 20.145 1.00 84.62 184 HIS A CA 1
ATOM 1508 C C . HIS A 1 184 ? 1.377 0.077 21.213 1.00 84.62 184 HIS A C 1
ATOM 1510 O O . HIS A 1 184 ? 0.542 0.616 21.939 1.00 84.62 184 HIS A O 1
ATOM 1516 N N . LYS A 1 185 ? 1.704 -1.215 21.370 1.00 84.56 185 LYS A N 1
ATOM 1517 C CA . LYS A 1 185 ? 1.119 -2.070 22.419 1.00 84.56 185 LYS A CA 1
ATOM 1518 C C . LYS A 1 185 ? 1.478 -1.600 23.832 1.00 84.56 185 LYS A C 1
ATOM 1520 O O . LYS A 1 185 ? 0.633 -1.693 24.721 1.00 84.56 185 LYS A O 1
ATOM 1525 N N . ARG A 1 186 ? 2.707 -1.119 24.052 1.00 87.12 186 ARG A N 1
ATOM 1526 C CA . ARG A 1 186 ? 3.137 -0.568 25.349 1.00 87.12 186 ARG A CA 1
ATOM 1527 C C . ARG A 1 186 ? 2.352 0.695 25.693 1.00 87.12 186 ARG A C 1
ATOM 1529 O O . ARG A 1 186 ? 1.737 0.733 26.753 1.00 87.12 186 ARG A O 1
ATOM 1536 N N . GLU A 1 187 ? 2.268 1.652 24.771 1.00 87.31 187 GLU A N 1
ATOM 1537 C CA . GLU A 1 187 ? 1.539 2.912 24.983 1.00 87.31 187 GLU A CA 1
ATOM 1538 C C . GLU A 1 187 ? 0.037 2.693 25.232 1.00 87.31 187 GLU A C 1
ATOM 1540 O O . GLU A 1 187 ? -0.557 3.359 26.086 1.00 87.31 187 GLU A O 1
ATOM 1545 N N . LEU A 1 188 ? -0.583 1.731 24.532 1.00 88.56 188 LEU A N 1
ATOM 1546 C CA . LEU A 1 188 ? -1.964 1.313 24.803 1.00 88.56 188 LEU A CA 1
ATOM 1547 C C . LEU A 1 188 ? -2.129 0.803 26.237 1.00 88.56 188 LEU A C 1
ATOM 1549 O O . LEU A 1 188 ? -3.062 1.208 26.929 1.00 88.56 188 LEU A O 1
ATOM 1553 N N . LYS A 1 189 ? -1.219 -0.068 26.687 1.00 88.00 189 LYS A N 1
ATOM 1554 C CA . LYS A 1 189 ? -1.274 -0.682 28.019 1.00 88.00 189 LYS A CA 1
ATOM 1555 C C . LYS A 1 189 ? -1.030 0.334 29.138 1.00 88.00 189 LYS A C 1
ATOM 1557 O O . LYS A 1 189 ? -1.669 0.244 30.180 1.00 88.00 189 LYS A O 1
ATOM 1562 N N . GLU A 1 190 ? -0.140 1.299 28.915 1.00 89.88 190 GLU A N 1
ATOM 1563 C CA . GLU A 1 190 ? 0.132 2.399 29.848 1.00 89.88 190 GLU A CA 1
ATOM 1564 C C . GLU A 1 190 ? -1.045 3.375 29.953 1.00 89.88 190 GLU A C 1
ATOM 1566 O O . GLU A 1 190 ? -1.364 3.851 31.039 1.00 89.88 190 GLU A O 1
ATOM 1571 N N . SER A 1 191 ? -1.722 3.649 28.835 1.00 88.75 191 SER A N 1
ATOM 1572 C CA . SER A 1 191 ? -2.839 4.603 28.798 1.00 88.75 191 SER A CA 1
ATOM 1573 C C . SER A 1 191 ? -4.153 4.020 29.321 1.00 88.75 191 SER A C 1
ATOM 1575 O O . SER A 1 191 ? -5.037 4.773 29.727 1.00 88.75 191 SER A O 1
ATOM 1577 N N . LEU A 1 192 ? -4.303 2.693 29.279 1.00 88.69 192 LEU A N 1
ATOM 1578 C CA . LEU A 1 192 ? -5.515 1.966 29.662 1.00 88.69 192 LEU A CA 1
ATOM 1579 C C . LEU A 1 192 ? -5.165 0.779 30.584 1.00 88.69 192 LEU A C 1
ATOM 1581 O O . LEU A 1 192 ? -5.368 -0.381 30.211 1.00 88.69 192 LEU A O 1
ATOM 1585 N N . PRO A 1 193 ? -4.630 1.034 31.794 1.00 87.06 193 PRO A N 1
ATOM 1586 C CA . PRO A 1 193 ? -4.230 -0.031 32.705 1.00 87.06 193 PRO A CA 1
ATOM 1587 C C . PRO A 1 193 ? -5.447 -0.851 33.156 1.00 87.06 193 PRO A C 1
ATOM 1589 O O . PRO A 1 193 ? -6.478 -0.306 33.541 1.00 87.06 193 PRO A O 1
ATOM 1592 N N . GLY A 1 194 ? -5.332 -2.179 33.096 1.00 86.44 194 GLY A N 1
ATOM 1593 C CA . GLY A 1 194 ? -6.389 -3.113 33.508 1.00 86.44 194 GLY A CA 1
ATOM 1594 C C . GLY A 1 194 ? -7.491 -3.360 32.470 1.00 86.44 194 GLY A C 1
ATOM 1595 O O . GLY A 1 194 ? -8.238 -4.326 32.610 1.00 86.44 194 GLY A O 1
ATOM 1596 N N . TYR A 1 195 ? -7.565 -2.563 31.402 1.00 89.44 195 TYR A N 1
ATOM 1597 C CA . TYR A 1 195 ? -8.484 -2.815 30.295 1.00 89.44 195 TYR A CA 1
ATOM 1598 C C . TYR A 1 195 ? -7.978 -3.967 29.421 1.00 89.44 195 TYR A C 1
ATOM 1600 O O . TYR A 1 195 ? -6.806 -4.014 29.040 1.00 89.44 195 TYR A O 1
ATOM 1608 N N . LYS A 1 196 ? -8.875 -4.884 29.046 1.00 89.81 196 LYS A N 1
ATOM 1609 C CA . LYS A 1 196 ? -8.591 -5.888 28.009 1.00 89.81 196 LYS A CA 1
ATOM 1610 C C . LYS A 1 196 ? -9.054 -5.337 26.668 1.00 89.81 196 LYS A C 1
ATOM 1612 O O . LYS A 1 196 ? -10.250 -5.146 26.473 1.00 89.81 196 LYS A O 1
ATOM 1617 N N . ILE A 1 197 ? -8.113 -5.075 25.766 1.00 90.19 197 ILE A N 1
ATOM 1618 C CA . ILE A 1 197 ? -8.379 -4.480 24.452 1.00 90.19 197 ILE A CA 1
ATOM 1619 C C . ILE A 1 197 ? -8.040 -5.508 23.380 1.00 90.19 197 ILE A C 1
ATOM 1621 O O . ILE A 1 197 ? -6.919 -6.016 23.347 1.00 90.19 197 ILE A O 1
ATOM 1625 N N . THR A 1 198 ? -8.993 -5.790 22.498 1.00 89.69 198 THR A N 1
ATOM 1626 C CA . THR A 1 198 ? -8.798 -6.655 21.330 1.00 89.69 198 THR A CA 1
ATOM 1627 C C . THR A 1 198 ? -9.203 -5.881 20.091 1.00 89.69 198 THR A C 1
ATOM 1629 O O . THR A 1 198 ? -10.345 -5.453 19.972 1.00 89.69 198 THR A O 1
ATOM 1632 N N . GLY A 1 199 ? -8.269 -5.659 19.174 1.00 88.88 199 GLY A N 1
ATOM 1633 C CA . GLY A 1 199 ? -8.524 -4.822 18.011 1.00 88.88 199 GLY A CA 1
ATOM 1634 C C . GLY A 1 199 ? -7.285 -4.604 17.165 1.00 88.88 199 GLY A C 1
ATOM 1635 O O . GLY A 1 199 ? -6.189 -5.049 17.517 1.00 88.88 199 GLY A O 1
ATOM 1636 N N . TYR A 1 200 ? -7.466 -3.906 16.053 1.00 88.62 200 TYR A N 1
ATOM 1637 C CA . TYR A 1 200 ? -6.400 -3.610 15.109 1.00 88.62 200 TYR A CA 1
ATOM 1638 C C . TYR A 1 200 ? -6.716 -2.357 14.282 1.00 88.62 200 TYR A C 1
ATOM 1640 O O . TYR A 1 200 ? -7.886 -2.013 14.087 1.00 88.62 200 TYR A O 1
ATOM 1648 N N . PRO A 1 201 ? -5.679 -1.658 13.794 1.00 90.12 201 PRO A N 1
ATOM 1649 C CA . PRO A 1 201 ? -5.848 -0.629 12.783 1.00 90.12 201 PRO A CA 1
ATOM 1650 C C . PRO A 1 201 ? -6.113 -1.269 11.414 1.00 90.12 201 PRO A C 1
ATOM 1652 O O . PRO A 1 201 ? -5.359 -2.133 10.965 1.00 90.12 201 PRO A O 1
ATOM 1655 N N . LEU A 1 202 ? -7.178 -0.835 10.747 1.00 90.19 202 LEU A N 1
ATOM 1656 C CA . LEU A 1 202 ? -7.531 -1.209 9.382 1.00 90.19 202 LEU A CA 1
ATOM 1657 C C . LEU A 1 202 ? -7.128 -0.076 8.431 1.00 90.19 202 LEU A C 1
ATOM 1659 O O . LEU A 1 202 ? -7.611 1.046 8.576 1.00 90.19 202 LEU A O 1
ATOM 1663 N N . HIS A 1 203 ? -6.252 -0.372 7.470 1.00 90.38 203 HIS A N 1
ATOM 1664 C CA . HIS A 1 203 ? -5.825 0.568 6.428 1.00 90.38 203 HIS A CA 1
ATOM 1665 C C . HIS A 1 203 ? -6.598 0.339 5.134 1.00 90.38 203 HIS A C 1
ATOM 1667 O O . HIS A 1 203 ? -6.662 -0.791 4.645 1.00 90.38 203 HIS A O 1
ATOM 1673 N N . ILE A 1 204 ? -7.174 1.402 4.571 1.00 88.94 204 ILE A N 1
ATOM 1674 C CA . ILE A 1 204 ? -7.944 1.356 3.327 1.00 88.94 204 ILE A CA 1
ATOM 1675 C C . ILE A 1 204 ? -7.576 2.563 2.459 1.00 88.94 204 ILE A C 1
ATOM 1677 O O . ILE A 1 204 ? -7.662 3.710 2.895 1.00 88.94 204 ILE A O 1
ATOM 1681 N N . LYS A 1 205 ? -7.233 2.312 1.190 1.00 88.19 205 LYS A N 1
ATOM 1682 C CA . LYS A 1 205 ? -7.186 3.360 0.159 1.00 88.19 205 LYS A CA 1
ATOM 1683 C C . LYS A 1 205 ? -8.621 3.800 -0.134 1.00 88.19 205 LYS A C 1
ATOM 1685 O O . LYS A 1 205 ? -9.420 2.979 -0.589 1.00 88.19 205 LYS A O 1
ATOM 1690 N N . TYR A 1 206 ? -8.970 5.052 0.150 1.00 88.62 206 TYR A N 1
ATOM 1691 C CA . TYR A 1 206 ? -10.349 5.504 -0.021 1.00 88.62 206 TYR A CA 1
ATOM 1692 C C . TYR A 1 206 ? -10.710 5.550 -1.506 1.00 88.62 206 TYR A C 1
ATOM 1694 O O . TYR A 1 206 ? -9.937 5.992 -2.351 1.00 88.62 206 TYR A O 1
ATOM 1702 N N . SER A 1 207 ? -11.882 5.034 -1.841 1.00 86.19 207 SER A N 1
ATOM 1703 C CA . SER A 1 207 ? -12.407 5.055 -3.209 1.00 86.19 207 SER A CA 1
ATOM 1704 C C . SER A 1 207 ? -13.914 5.199 -3.175 1.00 86.19 207 SER A C 1
ATOM 1706 O O . SER A 1 207 ? -14.474 6.039 -3.866 1.00 86.19 207 SER A O 1
ATOM 1708 N N . ASP A 1 208 ? -14.559 4.395 -2.335 1.00 87.69 208 ASP A N 1
ATOM 1709 C CA . ASP A 1 208 ? -15.989 4.457 -2.104 1.00 87.69 208 ASP A CA 1
ATOM 1710 C C . ASP A 1 208 ? -16.309 4.087 -0.650 1.00 87.69 208 ASP A C 1
ATOM 1712 O O . ASP A 1 208 ? -15.630 3.273 -0.014 1.00 87.69 208 ASP A O 1
ATOM 1716 N N . THR A 1 209 ? -17.377 4.687 -0.132 1.00 90.25 209 THR A N 1
ATOM 1717 C CA . THR A 1 209 ? -17.828 4.472 1.240 1.00 90.25 209 THR A CA 1
ATOM 1718 C C . THR A 1 209 ? -18.435 3.083 1.425 1.00 90.25 209 THR A C 1
ATOM 1720 O O . THR A 1 209 ? -18.228 2.480 2.474 1.00 90.25 209 THR A O 1
ATOM 1723 N N . ALA A 1 210 ? -19.112 2.511 0.422 1.00 91.44 210 ALA A N 1
ATOM 1724 C CA . ALA A 1 210 ? -19.687 1.171 0.564 1.00 91.44 210 ALA A CA 1
ATOM 1725 C C . ALA A 1 210 ? -18.606 0.079 0.603 1.00 91.44 210 ALA A C 1
ATOM 1727 O O . ALA A 1 210 ? -18.751 -0.922 1.304 1.00 91.44 210 ALA A O 1
ATOM 1728 N N . GLN A 1 211 ? -17.490 0.251 -0.116 1.00 89.81 211 GLN A N 1
ATOM 1729 C CA . GLN A 1 211 ? -16.336 -0.647 0.023 1.00 89.81 211 GLN A CA 1
ATOM 1730 C C . GLN A 1 211 ? -15.710 -0.563 1.422 1.00 89.81 211 GLN A C 1
ATOM 1732 O O . GLN A 1 211 ? -15.357 -1.595 1.991 1.00 89.81 211 GLN A O 1
ATOM 1737 N N . LEU A 1 212 ? -15.612 0.645 1.981 1.00 93.69 212 LEU A N 1
ATOM 1738 C CA . LEU A 1 212 ? -15.117 0.862 3.338 1.00 93.69 212 LEU A CA 1
ATOM 1739 C C . LEU A 1 212 ? -16.009 0.173 4.378 1.00 93.69 212 LEU A C 1
ATOM 1741 O O . LEU A 1 212 ? -15.492 -0.553 5.223 1.00 93.69 212 LEU A O 1
ATOM 1745 N N . LEU A 1 213 ? -17.333 0.337 4.291 1.00 94.31 213 LEU A N 1
ATOM 1746 C CA . LEU A 1 213 ? -18.273 -0.301 5.221 1.00 94.31 213 LEU A CA 1
ATOM 1747 C C . LEU A 1 213 ? -18.213 -1.830 5.138 1.00 94.31 213 LEU A C 1
ATOM 1749 O O . LEU A 1 213 ? -18.077 -2.481 6.167 1.00 94.31 213 LEU A O 1
ATOM 1753 N N . ARG A 1 214 ? -18.166 -2.405 3.928 1.00 93.56 214 ARG A N 1
ATOM 1754 C CA . ARG A 1 214 ? -17.969 -3.856 3.748 1.00 93.56 214 ARG A CA 1
ATOM 1755 C C . ARG A 1 214 ? -16.660 -4.357 4.361 1.00 93.56 214 ARG A C 1
ATOM 1757 O O . ARG A 1 214 ? -16.620 -5.446 4.929 1.00 93.56 214 ARG A O 1
ATOM 1764 N N . ALA A 1 215 ? -15.581 -3.579 4.259 1.00 92.44 215 ALA A N 1
ATOM 1765 C CA . ALA A 1 215 ? -14.315 -3.930 4.895 1.00 92.44 215 ALA A CA 1
ATOM 1766 C C . ALA A 1 215 ? -14.439 -3.924 6.428 1.00 92.44 215 ALA A C 1
ATOM 1768 O O . ALA A 1 215 ? -13.943 -4.845 7.076 1.00 92.44 215 ALA A O 1
ATOM 1769 N N . VAL A 1 216 ? -15.151 -2.948 7.004 1.00 93.38 216 VAL A N 1
ATOM 1770 C CA . VAL A 1 216 ? -15.467 -2.919 8.443 1.00 93.38 216 VAL A CA 1
ATOM 1771 C C . VAL A 1 216 ? -16.332 -4.114 8.847 1.00 93.38 216 VAL A C 1
ATOM 1773 O O . VAL A 1 216 ? -16.021 -4.779 9.831 1.00 93.38 216 VAL A O 1
ATOM 1776 N N . GLU A 1 217 ? -17.375 -4.439 8.090 1.00 93.25 217 GLU A N 1
ATOM 1777 C CA . GLU A 1 217 ? -18.239 -5.593 8.350 1.00 93.25 217 GLU A CA 1
ATOM 1778 C C . GLU A 1 217 ? -17.432 -6.899 8.363 1.00 93.25 217 GLU A C 1
ATOM 1780 O O . GLU A 1 217 ? -17.518 -7.680 9.313 1.00 93.25 217 GLU A O 1
ATOM 1785 N N . SER A 1 218 ? -16.540 -7.080 7.383 1.00 92.50 218 SER A N 1
ATOM 1786 C CA . SER A 1 218 ? -15.685 -8.269 7.270 1.00 92.50 218 SER A CA 1
ATOM 1787 C C . SER A 1 218 ? -14.732 -8.489 8.453 1.00 92.50 218 SER A C 1
ATOM 1789 O O . SER A 1 218 ? -14.221 -9.594 8.628 1.00 92.50 218 SER A O 1
ATOM 1791 N N . THR A 1 219 ? -14.509 -7.470 9.295 1.00 91.44 219 THR A N 1
ATOM 1792 C CA . THR A 1 219 ? -13.721 -7.616 10.531 1.00 91.44 219 THR A CA 1
ATOM 1793 C C . THR A 1 219 ? -14.401 -8.490 11.582 1.00 91.44 219 THR A C 1
ATOM 1795 O O . THR A 1 219 ? -13.737 -8.973 12.497 1.00 91.44 219 THR A O 1
ATOM 1798 N N . GLY A 1 220 ? -15.725 -8.666 11.495 1.00 88.88 220 GLY A N 1
ATOM 1799 C CA . GLY A 1 220 ? -16.501 -9.422 12.476 1.00 88.88 220 GLY A CA 1
ATOM 1800 C C . GLY A 1 220 ? -16.557 -8.780 13.866 1.00 88.88 220 GLY A C 1
ATOM 1801 O O . GLY A 1 220 ? -17.021 -9.421 14.806 1.00 88.88 220 GLY A O 1
ATOM 1802 N N . LEU A 1 221 ? -16.124 -7.519 14.030 1.00 88.31 221 LEU A N 1
ATOM 1803 C CA . LEU A 1 221 ? -16.161 -6.822 15.324 1.00 88.31 221 LEU A CA 1
ATOM 1804 C C . LEU A 1 221 ? -17.582 -6.795 15.912 1.00 88.31 221 LEU A C 1
ATOM 1806 O O . LEU A 1 221 ? -17.771 -6.979 17.113 1.00 88.31 221 LEU A O 1
ATOM 1810 N N .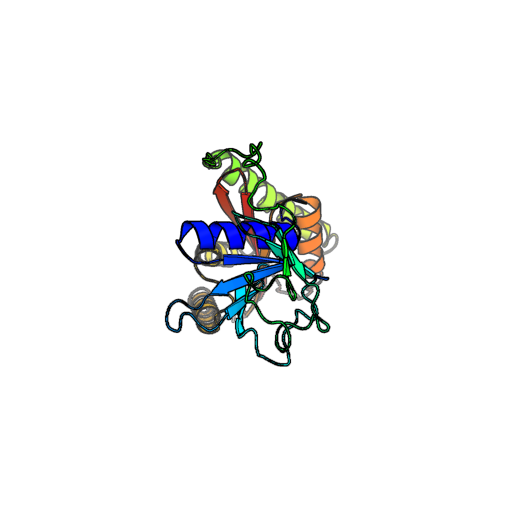 HIS A 1 222 ? -18.584 -6.619 15.049 1.00 87.00 222 HIS A N 1
ATOM 1811 C CA . HIS A 1 222 ? -19.998 -6.575 15.411 1.00 87.00 222 HIS A CA 1
ATOM 1812 C C . HIS A 1 222 ? -20.530 -7.906 15.977 1.00 87.00 222 HIS A C 1
ATOM 1814 O O . HIS A 1 222 ? -21.497 -7.878 16.730 1.00 87.00 222 HIS A O 1
ATOM 1820 N N . LEU A 1 223 ? -19.873 -9.040 15.703 1.00 88.69 223 LEU A N 1
ATOM 1821 C CA . LEU A 1 223 ? -20.240 -10.377 16.200 1.00 88.69 223 LEU A CA 1
ATOM 1822 C C . LEU A 1 223 ? -19.715 -10.664 17.617 1.00 88.69 223 LEU A C 1
ATOM 1824 O O . LEU A 1 223 ? -19.915 -11.748 18.163 1.00 88.69 223 LEU A O 1
ATOM 1828 N N . CYS A 1 224 ? -18.974 -9.734 18.223 1.00 85.38 224 CYS A N 1
ATOM 1829 C CA . CYS A 1 224 ? -18.442 -9.935 19.564 1.00 85.38 224 CYS A CA 1
ATOM 1830 C C . CYS A 1 224 ? -19.548 -9.750 20.614 1.00 85.38 224 CYS A C 1
ATOM 1832 O O . CYS A 1 224 ? -20.096 -8.655 20.774 1.00 85.38 224 CYS A O 1
ATOM 1834 N N . HIS A 1 225 ? -19.829 -10.809 21.379 1.00 80.88 225 HIS A N 1
ATOM 1835 C CA . HIS A 1 225 ? -20.838 -10.804 22.440 1.00 80.88 225 HIS A CA 1
ATOM 1836 C C . HIS A 1 225 ? -20.197 -11.142 23.791 1.00 80.88 225 HIS A C 1
ATOM 1838 O O . HIS A 1 225 ? -19.764 -12.268 24.037 1.00 80.88 225 HIS A O 1
ATOM 1844 N N . HIS A 1 226 ? -20.124 -10.161 24.694 1.00 80.19 226 HIS A N 1
ATOM 1845 C CA . HIS A 1 226 ? -19.741 -10.390 26.087 1.00 80.19 226 HIS A CA 1
ATOM 1846 C C . HIS A 1 226 ? -20.442 -9.386 27.010 1.00 80.19 226 HIS A C 1
ATOM 1848 O O . HIS A 1 226 ? -20.657 -8.235 26.643 1.00 80.19 226 HIS A O 1
ATOM 1854 N N . ARG A 1 227 ? -20.790 -9.805 28.235 1.00 77.56 227 ARG A N 1
ATOM 1855 C CA . ARG A 1 227 ? -21.687 -9.058 29.145 1.00 77.56 227 ARG A CA 1
ATOM 1856 C C . ARG A 1 227 ? -21.190 -7.650 29.519 1.00 77.56 227 ARG A C 1
ATOM 1858 O O . ARG A 1 227 ? -21.989 -6.814 29.928 1.00 77.56 227 ARG A O 1
ATOM 1865 N N . ARG A 1 228 ? -19.884 -7.395 29.407 1.00 84.81 228 ARG A N 1
ATOM 1866 C CA . ARG A 1 228 ? -19.238 -6.102 29.700 1.00 84.81 228 ARG A CA 1
ATOM 1867 C C . ARG A 1 228 ? -18.424 -5.559 28.525 1.00 84.81 228 ARG A C 1
ATOM 1869 O O . ARG A 1 228 ? -17.501 -4.780 28.741 1.00 84.81 228 ARG A O 1
ATOM 1876 N N . ILE A 1 229 ? -18.705 -6.021 27.308 1.00 90.12 229 ILE A N 1
ATOM 1877 C CA . ILE A 1 229 ? -17.975 -5.535 26.143 1.00 90.12 229 ILE A CA 1
ATOM 1878 C C . ILE A 1 229 ? -18.407 -4.112 25.816 1.00 90.12 229 ILE A C 1
ATOM 1880 O O . ILE A 1 229 ? -19.593 -3.783 25.781 1.00 90.12 229 ILE A O 1
ATOM 1884 N N . GLU A 1 230 ? -17.416 -3.277 25.581 1.00 92.94 230 GLU A N 1
ATOM 1885 C CA . GLU A 1 230 ? -17.556 -1.947 25.027 1.00 92.94 230 GLU A CA 1
ATOM 1886 C C . GLU A 1 230 ? -16.784 -1.901 23.710 1.00 92.94 230 GLU A C 1
ATOM 1888 O O . GLU A 1 230 ? -15.868 -2.688 23.466 1.00 92.94 230 GLU A O 1
ATOM 1893 N N . PHE A 1 231 ? -17.160 -0.975 22.848 1.00 93.25 231 PHE A N 1
ATOM 1894 C CA . PHE A 1 231 ? -16.563 -0.768 21.544 1.00 93.25 231 PHE A CA 1
ATOM 1895 C C . PHE A 1 231 ? -15.775 0.530 21.567 1.00 93.25 231 PHE A C 1
ATOM 1897 O O . PHE A 1 231 ? -16.142 1.501 22.230 1.00 93.25 231 PHE A O 1
ATOM 1904 N N . ALA A 1 232 ? -14.668 0.549 20.849 1.00 94.06 232 ALA A N 1
ATOM 1905 C CA . ALA A 1 232 ? -13.888 1.744 20.635 1.00 94.06 232 ALA A CA 1
ATOM 1906 C C . ALA A 1 232 ? -13.481 1.787 19.174 1.00 94.06 232 ALA A C 1
ATOM 1908 O O . ALA A 1 232 ? -12.967 0.810 18.625 1.00 94.06 232 ALA A O 1
ATOM 1909 N N . MET A 1 233 ? -13.708 2.935 18.556 1.00 93.94 233 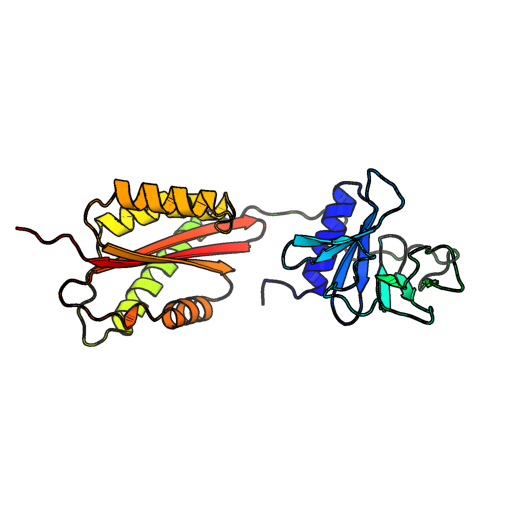MET A N 1
ATOM 1910 C CA . MET A 1 233 ? -13.251 3.181 17.207 1.00 93.94 233 MET A CA 1
ATOM 1911 C C . MET A 1 233 ? -12.714 4.588 17.058 1.00 93.94 233 MET A C 1
ATOM 1913 O O . MET A 1 233 ? -13.034 5.481 17.847 1.00 93.94 233 MET A O 1
ATOM 1917 N N . TYR A 1 234 ? -11.880 4.765 16.045 1.00 94.25 234 TYR A N 1
ATOM 1918 C CA . TYR A 1 234 ? -11.444 6.083 15.635 1.00 94.25 234 TYR A CA 1
ATOM 1919 C C . TYR A 1 234 ? -11.014 6.091 14.169 1.00 94.25 234 TYR A C 1
ATOM 1921 O O . TYR A 1 234 ? -10.261 5.213 13.741 1.00 94.25 234 TYR A O 1
ATOM 1929 N N . VAL A 1 235 ? -11.457 7.106 13.423 1.00 93.75 235 VAL A N 1
ATOM 1930 C CA . VAL A 1 235 ? -11.106 7.299 12.012 1.00 93.75 235 VAL A CA 1
ATOM 1931 C C . VAL A 1 235 ? -10.085 8.427 11.848 1.00 93.75 235 VAL A C 1
ATOM 1933 O O . VAL A 1 235 ? -10.327 9.575 12.238 1.00 93.75 235 VAL A O 1
ATOM 1936 N N . THR A 1 236 ? -8.968 8.112 11.194 1.00 92.38 236 THR A N 1
ATOM 1937 C CA . THR A 1 236 ? -8.007 9.082 10.653 1.00 92.38 236 THR A CA 1
ATOM 1938 C C . THR A 1 236 ? -8.089 9.059 9.132 1.00 92.38 236 THR A C 1
ATOM 1940 O O . THR A 1 236 ? -8.066 7.990 8.528 1.00 92.38 236 THR A O 1
ATOM 1943 N N . VAL A 1 237 ? -8.138 10.236 8.510 1.00 93.12 237 VAL A N 1
ATOM 1944 C CA . VAL A 1 237 ? -7.988 10.388 7.059 1.00 93.12 237 VAL A CA 1
ATOM 1945 C C . VAL A 1 237 ? -6.717 11.185 6.820 1.00 93.12 237 VAL A C 1
ATOM 1947 O O . VAL A 1 237 ? -6.599 12.306 7.311 1.00 93.12 237 VAL A O 1
ATOM 1950 N N . HIS A 1 238 ? -5.768 10.586 6.114 1.00 91.38 238 HIS A N 1
ATOM 1951 C CA . HIS A 1 238 ? -4.546 11.232 5.671 1.00 91.38 238 HIS A CA 1
ATOM 1952 C C . HIS A 1 238 ? -4.675 11.580 4.187 1.00 91.38 238 HIS A C 1
ATOM 1954 O O . HIS A 1 238 ? -5.077 10.740 3.377 1.00 91.38 238 HIS A O 1
ATOM 1960 N N . SER A 1 239 ? -4.363 12.825 3.840 1.00 91.81 239 SER A N 1
ATOM 1961 C CA . SER A 1 239 ? -4.459 13.332 2.476 1.00 91.81 239 SER A CA 1
ATOM 1962 C C . SER A 1 239 ? -3.088 13.439 1.831 1.00 91.81 239 SER A C 1
ATOM 1964 O O . SER A 1 239 ? -2.198 14.112 2.344 1.00 91.81 239 SER A O 1
ATOM 1966 N N . TYR A 1 240 ? -2.958 12.819 0.670 1.00 89.69 240 TYR A N 1
ATOM 1967 C CA . TYR A 1 240 ? -1.881 13.046 -0.280 1.00 89.69 240 TYR A CA 1
ATOM 1968 C C . TYR A 1 240 ? -2.336 14.069 -1.332 1.00 89.69 240 TYR A C 1
ATOM 1970 O O . TYR A 1 240 ? -3.536 14.347 -1.413 1.00 89.69 240 TYR A O 1
ATOM 1978 N N . PRO A 1 241 ? -1.417 14.646 -2.125 1.00 88.56 241 PRO A N 1
ATOM 1979 C CA . PRO A 1 241 ? -1.786 15.536 -3.225 1.00 88.56 241 PRO A CA 1
ATOM 1980 C C . PRO A 1 241 ? -2.760 14.886 -4.221 1.00 88.56 241 PRO A C 1
ATOM 1982 O O . PRO A 1 241 ? -2.810 13.659 -4.336 1.00 88.56 241 PRO A O 1
ATOM 1985 N N . ASN A 1 242 ? -3.497 15.716 -4.963 1.00 87.88 242 ASN A N 1
ATOM 1986 C CA . ASN A 1 242 ? -4.488 15.314 -5.973 1.00 87.88 242 ASN A CA 1
ATOM 1987 C C . ASN A 1 242 ? -5.632 14.438 -5.424 1.00 87.88 242 ASN A C 1
ATOM 1989 O O . ASN A 1 242 ? -6.016 13.451 -6.051 1.00 87.88 242 ASN A O 1
ATOM 1993 N N . ASP A 1 243 ? -6.157 14.773 -4.241 1.00 88.75 243 ASP A N 1
ATOM 1994 C CA . ASP A 1 243 ? -7.301 14.103 -3.602 1.00 88.75 243 ASP A CA 1
ATOM 1995 C C . ASP A 1 243 ? -7.108 12.593 -3.365 1.00 88.75 243 ASP A C 1
ATOM 1997 O O . ASP A 1 243 ? -8.064 11.822 -3.237 1.00 88.75 243 ASP A O 1
ATOM 2001 N N . ILE A 1 244 ? -5.853 12.146 -3.261 1.00 89.12 244 ILE A N 1
ATOM 2002 C CA . ILE A 1 244 ? -5.525 10.769 -2.896 1.00 89.12 244 ILE A CA 1
ATOM 2003 C C . ILE A 1 244 ? -5.631 10.636 -1.375 1.00 89.12 244 ILE A C 1
ATOM 2005 O O . ILE A 1 244 ? -4.898 11.272 -0.620 1.00 89.12 244 ILE A O 1
ATOM 2009 N N . LEU A 1 245 ? -6.541 9.782 -0.905 1.00 91.06 245 LEU A N 1
ATOM 2010 C CA . LEU A 1 245 ? -6.879 9.678 0.514 1.00 91.06 245 LEU A CA 1
ATOM 2011 C C . LEU A 1 245 ? -6.587 8.283 1.079 1.00 91.06 245 LEU A C 1
ATOM 2013 O O . LEU A 1 245 ? -7.035 7.256 0.561 1.00 91.06 245 LEU A O 1
ATOM 2017 N N . SER A 1 246 ? -5.868 8.264 2.196 1.00 91.25 246 SER A N 1
ATOM 2018 C CA . SER A 1 246 ? -5.537 7.083 2.992 1.00 91.25 246 SER A CA 1
ATOM 2019 C C . SER A 1 246 ? -6.373 7.104 4.268 1.00 91.25 246 SER A C 1
ATOM 2021 O O . SER A 1 246 ? -6.323 8.059 5.042 1.00 91.25 246 SER A O 1
ATOM 2023 N N . VAL A 1 247 ? -7.203 6.081 4.471 1.00 92.75 247 VAL A N 1
ATOM 2024 C CA . VAL A 1 247 ? -8.122 6.009 5.612 1.00 92.75 247 VAL A CA 1
ATOM 2025 C C . VAL A 1 247 ? -7.667 4.912 6.557 1.00 92.75 247 VAL A C 1
ATOM 2027 O O . VAL A 1 247 ? -7.545 3.746 6.179 1.00 92.75 247 VAL A O 1
ATOM 2030 N N . TRP A 1 248 ? -7.465 5.296 7.811 1.00 92.75 248 TRP A N 1
ATOM 2031 C CA . TRP A 1 248 ? -7.188 4.391 8.914 1.00 92.75 248 TRP A CA 1
ATOM 2032 C C . TRP A 1 248 ? -8.388 4.345 9.842 1.00 92.75 248 TRP A C 1
ATOM 2034 O O . TRP A 1 248 ? -8.808 5.369 10.381 1.00 92.75 248 TRP A O 1
ATOM 2044 N N . ILE A 1 249 ? -8.913 3.146 10.058 1.00 92.81 249 ILE A N 1
ATOM 2045 C CA . ILE A 1 249 ? -9.994 2.897 11.005 1.00 92.81 249 ILE A CA 1
ATOM 2046 C C . ILE A 1 249 ? -9.425 2.018 12.102 1.00 92.81 249 ILE A C 1
ATOM 2048 O O . ILE A 1 249 ? -9.121 0.846 11.886 1.00 92.81 249 ILE A O 1
ATOM 2052 N N . TYR A 1 250 ? -9.256 2.579 13.291 1.00 92.31 250 TYR A N 1
ATOM 2053 C CA . TYR A 1 250 ? -8.926 1.774 14.452 1.00 92.31 250 TYR A CA 1
ATOM 2054 C C . TYR A 1 250 ? -10.210 1.145 14.975 1.00 92.31 250 TYR A C 1
ATOM 2056 O O . TYR A 1 250 ? -11.126 1.874 15.340 1.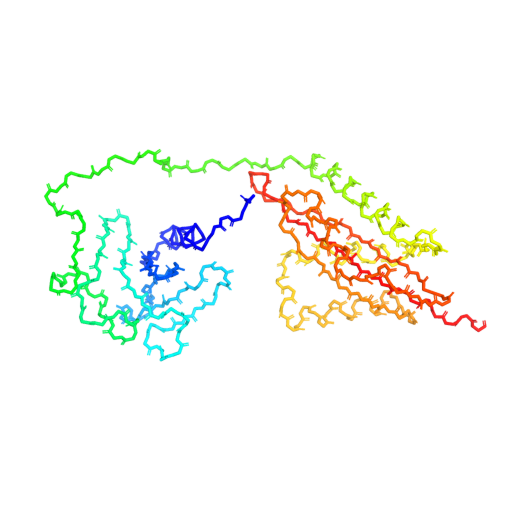00 92.31 250 TYR A O 1
ATOM 2064 N N . LEU A 1 251 ? -10.273 -0.184 15.019 1.00 92.50 251 LEU A N 1
ATOM 2065 C CA . LEU A 1 251 ? -11.421 -0.935 15.523 1.00 92.50 251 LEU A CA 1
ATOM 2066 C C . LEU A 1 251 ? -10.988 -1.769 16.724 1.00 92.50 251 LEU A C 1
ATOM 2068 O O . LEU A 1 251 ? -10.008 -2.512 16.641 1.00 92.50 251 LEU A O 1
ATOM 2072 N N . ALA A 1 252 ? -11.698 -1.648 17.844 1.00 93.25 252 ALA A N 1
ATOM 2073 C CA . ALA A 1 252 ? -11.404 -2.415 19.044 1.00 93.25 252 ALA A CA 1
ATOM 2074 C C . ALA A 1 252 ? -12.654 -2.742 19.863 1.00 93.25 252 ALA A C 1
ATOM 2076 O O . ALA A 1 252 ? -13.574 -1.937 20.001 1.00 93.25 252 ALA A O 1
ATOM 2077 N N . THR A 1 253 ? -12.633 -3.921 20.473 1.00 93.00 253 THR A N 1
ATOM 2078 C CA . THR A 1 253 ? -13.462 -4.257 21.623 1.00 93.00 253 THR A CA 1
ATOM 2079 C C . THR A 1 253 ? -12.654 -4.095 22.899 1.00 93.00 253 THR A C 1
ATOM 2081 O O . THR A 1 253 ? -11.441 -4.327 22.949 1.00 93.00 253 THR A O 1
ATOM 2084 N N . VAL A 1 254 ? -13.335 -3.658 23.945 1.00 92.75 254 VAL A N 1
ATOM 2085 C CA . VAL A 1 254 ? -12.746 -3.252 25.209 1.00 92.75 254 VAL A CA 1
ATOM 2086 C C . VAL A 1 254 ? -13.561 -3.884 26.326 1.00 92.75 254 VAL A C 1
ATOM 2088 O O . VAL A 1 254 ? -14.780 -3.785 26.347 1.00 92.75 254 VAL A O 1
ATOM 2091 N N . THR A 1 255 ? -12.898 -4.546 27.266 1.00 91.81 255 THR A N 1
ATOM 2092 C CA . THR A 1 255 ? -13.518 -4.973 28.524 1.00 91.81 255 THR A CA 1
ATOM 2093 C C . THR A 1 255 ? -12.897 -4.156 29.654 1.00 91.81 255 THR A C 1
ATOM 2095 O O . THR A 1 255 ? -11.683 -4.275 29.870 1.00 91.81 255 THR A O 1
ATOM 2098 N N . PRO A 1 256 ? -13.683 -3.309 30.343 1.00 86.38 256 PRO A N 1
ATOM 2099 C CA . PRO A 1 256 ? -13.216 -2.582 31.517 1.00 86.38 256 PRO A CA 1
ATOM 2100 C C . PRO A 1 256 ? -12.711 -3.532 32.612 1.00 86.38 256 PRO A C 1
ATOM 2102 O O . PRO A 1 256 ? -13.183 -4.672 32.688 1.00 86.38 256 PRO A O 1
ATOM 2105 N N . PRO A 1 257 ? -11.767 -3.089 33.462 1.00 85.06 257 PRO A N 1
ATOM 2106 C CA . PRO A 1 257 ? -11.338 -3.874 34.613 1.00 85.06 257 PRO A CA 1
ATOM 2107 C C . PRO A 1 257 ? -12.522 -4.164 35.544 1.00 85.06 257 PRO A C 1
ATOM 2109 O O . PRO A 1 257 ? -13.462 -3.373 35.640 1.00 85.06 257 PRO A O 1
ATOM 2112 N N . ASP A 1 258 ? -12.470 -5.299 36.241 1.00 79.06 258 ASP A N 1
ATOM 2113 C CA . ASP A 1 258 ? -13.424 -5.594 37.305 1.00 79.06 258 ASP A CA 1
ATOM 2114 C C . ASP A 1 258 ? -13.312 -4.515 38.392 1.00 79.06 258 ASP A C 1
ATOM 2116 O O . ASP A 1 258 ? -12.258 -4.333 39.003 1.00 79.06 258 ASP A O 1
ATOM 2120 N N . THR A 1 259 ? -14.392 -3.767 38.611 1.00 64.88 259 THR A N 1
ATOM 2121 C CA . THR A 1 259 ? -14.534 -2.921 39.796 1.00 64.88 259 THR A CA 1
ATOM 2122 C C . THR A 1 259 ? -14.807 -3.845 40.981 1.00 64.88 259 THR A C 1
ATOM 2124 O O . THR A 1 259 ? -15.884 -4.444 41.029 1.00 64.88 259 THR A O 1
ATOM 2127 N N . ASN A 1 260 ? -13.821 -4.003 41.870 1.00 41.81 260 ASN A N 1
ATOM 2128 C CA . ASN A 1 260 ? -14.026 -4.576 43.207 1.00 41.81 260 ASN A CA 1
ATOM 2129 C C . ASN A 1 260 ? -15.040 -3.752 44.004 1.00 41.81 260 ASN A C 1
ATOM 2131 O O . ASN A 1 260 ? -15.013 -2.507 43.860 1.00 41.81 260 ASN A O 1
#

InterPro domains:
  IPR052434 Tectonic-like complex component protein [PTHR20837] (1-256)
  IPR056288 Centrosomal protein of 76 kDa, C-terminal [PF24652] (129-254)
  IPR056290 CEP76/DRC7, peptidase-like domain [PF24656] (3-103)